Protein AF-A0A8T4PR20-F1 (afdb_monomer_lite)

Radius of gyration: 43.06 Å; chains: 1; bounding box: 122×38×112 Å

Foldseek 3Di:
DPPVVVVVVVVVVVVVVVVVVVPPPPQFAFQANQAPPPAQPAGHAPDPDPHGQPCDPHRRHNDSANCVAQQRNPDDDPQQPDRAGHHHPPRHQCLDPHNRDRDSHQEQLRRQAAPPQLPQRDGSVPQPLNPDSNYHDSQQAQQRNPADDPQFAARDHHPRQPLPPDSNHNDSQQAQQTRQDPPQVQPAGHCDDPRHQLCHPDSNYHDSDDRAYWDKPVAAQAQADWIWIWGAWRNRTDIGIWDDPDFFKIWDWDFDDDRSHGDIDIDIDGLVVVPAHTDDPRHGD

Sequence (285 aa):
MNKKAKIATIFSIIAVAAVLALMVFAAPKKCNNGVDDDNDGLIDFGVNQSGSDPGCSGAQDNTETSTSLVCDNGADATNDRDTLADFRLSGGDPGCVSATDSSEIDGVCDDLDDETNDRDTLTDSTDPGCTSTSDTSEIDGECDDITDSASDADSLGDATDPGCTSTSDTSEIDGQCDDKSDNDGDTHTDYGASQRDSKCASFSDNDESPKDSCSDTDGGQISGTQGTVSGDDESVPYSLTDFCVDAVTLTEYYCGIVIQDYAPLNTNINCVANVTTQCVNGACV

pLDDT: mean 87.74, std 9.57, range [54.62, 97.44]

Structure (mmCIF, N/CA/C/O backbone):
data_AF-A0A8T4PR20-F1
#
_entry.id   AF-A0A8T4PR20-F1
#
loop_
_atom_site.group_PDB
_atom_site.id
_atom_site.type_symbol
_atom_site.label_atom_id
_atom_site.label_alt_id
_atom_site.label_comp_id
_atom_site.label_asym_id
_atom_site.label_entity_id
_atom_site.label_seq_id
_atom_site.pdbx_PDB_ins_code
_atom_site.Cartn_x
_atom_site.Cartn_y
_atom_site.Cartn_z
_atom_site.occupancy
_atom_site.B_iso_or_equiv
_atom_site.auth_seq_id
_atom_site.auth_comp_id
_atom_site.auth_asym_id
_atom_site.auth_atom_id
_atom_site.pdbx_PDB_model_num
ATOM 1 N N . MET A 1 1 ? -81.681 -18.993 58.087 1.00 60.06 1 MET A N 1
ATOM 2 C CA . MET A 1 1 ? -80.359 -19.213 58.728 1.00 60.06 1 MET A CA 1
ATOM 3 C C . MET A 1 1 ? -80.394 -18.764 60.180 1.00 60.06 1 MET A C 1
ATOM 5 O O . MET A 1 1 ? -80.749 -17.620 60.443 1.00 60.06 1 MET A O 1
ATOM 9 N N . ASN A 1 2 ? -80.046 -19.666 61.100 1.00 74.44 2 ASN A N 1
ATOM 10 C CA . ASN A 1 2 ? -79.971 -19.408 62.542 1.00 74.44 2 ASN A CA 1
ATOM 11 C C . ASN A 1 2 ? -78.849 -18.384 62.839 1.00 74.44 2 ASN A C 1
ATOM 13 O O . ASN A 1 2 ? -77.821 -18.412 62.162 1.00 74.44 2 ASN A O 1
ATOM 17 N N . LYS A 1 3 ? -79.021 -17.473 63.813 1.00 70.44 3 LYS A N 1
ATOM 18 C CA . LYS A 1 3 ? -78.055 -16.384 64.116 1.00 70.44 3 LYS A CA 1
ATOM 19 C C . LYS A 1 3 ? -76.622 -16.900 64.313 1.00 70.44 3 LYS A C 1
ATOM 21 O O . LYS A 1 3 ? -75.680 -16.251 63.874 1.00 70.44 3 LYS A O 1
ATOM 26 N N . LYS A 1 4 ? -76.471 -18.100 64.883 1.00 70.56 4 LYS A N 1
ATOM 27 C CA . LYS A 1 4 ? -75.173 -18.769 65.070 1.00 70.56 4 LYS A CA 1
ATOM 28 C C . LYS A 1 4 ? -74.472 -19.124 63.751 1.00 70.56 4 LYS A C 1
ATOM 30 O O . LYS A 1 4 ? -73.261 -18.983 63.658 1.00 70.56 4 LYS A O 1
ATOM 35 N N . ALA A 1 5 ? -75.226 -19.512 62.720 1.00 67.75 5 ALA A N 1
ATOM 36 C CA . ALA A 1 5 ? -74.670 -19.870 61.414 1.00 67.75 5 ALA A CA 1
ATOM 37 C C . ALA A 1 5 ? -74.156 -18.639 60.650 1.00 67.75 5 ALA A C 1
ATOM 39 O O . ALA A 1 5 ? -73.091 -18.699 60.057 1.00 67.75 5 ALA A O 1
ATOM 40 N N . LYS A 1 6 ? -74.861 -17.498 60.725 1.00 72.00 6 LYS A N 1
ATOM 41 C CA . LYS A 1 6 ? -74.408 -16.245 60.089 1.00 72.00 6 LYS A CA 1
ATOM 42 C C . LYS A 1 6 ? -73.103 -15.722 60.699 1.00 72.00 6 LYS A C 1
ATOM 44 O O . LYS A 1 6 ? -72.235 -15.271 59.965 1.00 72.00 6 LYS A O 1
ATOM 49 N N . ILE A 1 7 ? -72.964 -15.810 62.023 1.00 73.50 7 ILE A N 1
ATOM 50 C CA . ILE A 1 7 ? -71.754 -15.369 62.733 1.00 73.50 7 ILE A CA 1
ATOM 51 C C . ILE A 1 7 ? -70.559 -16.257 62.371 1.00 73.50 7 ILE A C 1
ATOM 53 O O . ILE A 1 7 ? -69.493 -15.727 62.085 1.00 73.50 7 ILE A O 1
ATOM 57 N N . ALA A 1 8 ? -70.744 -17.580 62.303 1.00 73.94 8 ALA A N 1
ATOM 58 C CA . ALA A 1 8 ? -69.679 -18.509 61.918 1.00 73.94 8 ALA A CA 1
ATOM 59 C C . ALA A 1 8 ? -69.179 -18.273 60.480 1.00 73.94 8 ALA A C 1
ATOM 61 O O . ALA A 1 8 ? -67.975 -18.265 60.242 1.00 73.94 8 ALA A O 1
ATOM 62 N N . THR A 1 9 ? -70.083 -18.015 59.528 1.00 78.19 9 THR A N 1
ATOM 63 C CA . THR A 1 9 ? -69.701 -17.726 58.136 1.00 78.19 9 THR A CA 1
ATOM 64 C C . THR A 1 9 ? -68.953 -16.398 58.009 1.00 78.19 9 THR A C 1
ATOM 66 O O . THR A 1 9 ? -67.947 -16.335 57.312 1.00 78.19 9 THR A O 1
ATOM 69 N N . ILE A 1 10 ? -69.392 -15.351 58.716 1.00 78.06 10 ILE A N 1
ATOM 70 C CA . ILE A 1 10 ? -68.711 -14.046 58.711 1.00 78.06 10 ILE A CA 1
ATOM 71 C C . ILE A 1 10 ? -67.314 -14.161 59.332 1.00 78.06 10 ILE A C 1
ATOM 73 O O . ILE A 1 10 ? -66.357 -13.643 58.767 1.00 78.06 10 ILE A O 1
ATOM 77 N N . PHE A 1 11 ? -67.172 -14.887 60.444 1.00 78.94 11 PHE A N 1
ATOM 78 C CA . PHE A 1 11 ? -65.868 -15.108 61.073 1.00 78.94 11 PHE A CA 1
ATOM 79 C C . PHE A 1 11 ? -64.913 -15.885 60.163 1.00 78.94 11 PHE A C 1
ATOM 81 O O . PHE A 1 11 ? -63.736 -15.554 60.086 1.00 78.94 11 PHE A O 1
ATOM 88 N N . SER A 1 12 ? -65.424 -16.880 59.433 1.00 78.06 12 SER A N 1
ATOM 89 C CA . SER A 1 12 ? -64.622 -17.651 58.482 1.00 78.06 12 SER A CA 1
ATOM 90 C C . SER A 1 12 ? -64.154 -16.801 57.299 1.00 78.06 12 SER A C 1
ATOM 92 O O . SER A 1 12 ? -63.011 -16.933 56.881 1.00 78.06 12 SER A O 1
ATOM 94 N N . ILE A 1 13 ? -65.001 -15.908 56.778 1.00 79.00 13 ILE A N 1
ATOM 95 C CA . ILE A 1 13 ? -64.629 -15.003 55.679 1.00 79.00 13 ILE A CA 1
ATOM 96 C C . ILE A 1 13 ? -63.609 -13.962 56.153 1.00 79.00 13 ILE A C 1
ATOM 98 O O . ILE A 1 13 ? -62.638 -13.711 55.449 1.00 79.00 13 ILE A O 1
ATOM 102 N N . ILE A 1 14 ? -63.782 -13.396 57.353 1.00 79.19 14 ILE A N 1
ATOM 103 C CA . ILE A 1 14 ? -62.819 -12.447 57.933 1.00 79.19 14 ILE A CA 1
ATOM 104 C C . ILE A 1 14 ? -61.483 -13.137 58.224 1.00 79.19 14 ILE A C 1
ATOM 106 O O . ILE A 1 14 ? -60.443 -12.554 57.955 1.00 79.19 14 ILE A O 1
ATOM 110 N N . ALA A 1 15 ? -61.488 -14.378 58.716 1.00 75.50 15 ALA A N 1
ATOM 111 C CA . ALA A 1 15 ? -60.263 -15.141 58.942 1.00 75.50 15 ALA A CA 1
ATOM 112 C C . ALA A 1 15 ? -59.536 -15.456 57.626 1.00 75.50 15 ALA A C 1
ATOM 114 O O . ALA A 1 15 ? -58.328 -15.276 57.550 1.00 75.50 15 ALA A O 1
ATOM 115 N N . VAL A 1 16 ? -60.258 -15.854 56.573 1.00 74.06 16 VAL A N 1
ATOM 116 C CA . VAL A 1 16 ? -59.662 -16.085 55.246 1.00 74.06 16 VAL A CA 1
ATOM 117 C C . VAL A 1 16 ? -59.129 -14.782 54.651 1.00 74.06 16 VAL A C 1
ATOM 119 O O . VAL A 1 16 ? -58.009 -14.770 54.161 1.00 74.06 16 VAL A O 1
ATOM 122 N N . ALA A 1 17 ? -59.871 -13.676 54.750 1.00 70.38 17 ALA A N 1
ATOM 123 C CA . ALA A 1 17 ? -59.425 -12.367 54.274 1.00 70.38 17 ALA A CA 1
ATOM 124 C C . ALA A 1 17 ? -58.232 -11.821 55.076 1.00 70.38 17 ALA A C 1
ATOM 126 O O . ALA A 1 17 ? -57.338 -11.226 54.490 1.00 70.38 17 ALA A O 1
ATOM 127 N N . ALA A 1 18 ? -58.180 -12.053 56.391 1.00 68.69 18 ALA A N 1
ATOM 128 C CA . ALA A 1 18 ? -57.052 -11.671 57.237 1.00 68.69 18 ALA A CA 1
ATOM 129 C C . ALA A 1 18 ? -55.811 -12.527 56.954 1.00 68.69 18 ALA A C 1
ATOM 131 O O . ALA A 1 18 ? -54.713 -11.992 56.925 1.00 68.69 18 ALA A O 1
ATOM 132 N N . VAL A 1 19 ? -55.973 -13.829 56.693 1.00 65.88 19 VAL A N 1
ATOM 133 C CA . VAL A 1 19 ? -54.871 -14.707 56.265 1.00 65.88 19 VAL A CA 1
ATOM 134 C C . VAL A 1 19 ? -54.370 -14.312 54.872 1.00 65.88 19 VAL A C 1
ATOM 136 O O . VAL A 1 19 ? -53.163 -14.258 54.671 1.00 65.88 19 VAL A O 1
ATOM 139 N N . LEU A 1 20 ? -55.264 -13.952 53.941 1.00 62.72 20 LEU A N 1
ATOM 140 C CA . LEU A 1 20 ? -54.882 -13.426 52.624 1.00 62.72 20 LEU A CA 1
ATOM 141 C C . LEU A 1 20 ? -54.182 -12.059 52.726 1.00 62.72 20 LEU A C 1
ATOM 143 O O . LEU A 1 20 ? -53.216 -11.816 52.017 1.00 62.72 20 LEU A O 1
ATOM 147 N N . ALA A 1 21 ? -54.642 -11.181 53.620 1.00 60.97 21 ALA A N 1
ATOM 148 C CA . ALA A 1 21 ? -54.049 -9.862 53.850 1.00 60.97 21 ALA A CA 1
ATOM 149 C C . ALA A 1 21 ? -52.752 -9.909 54.681 1.00 60.97 21 ALA A C 1
ATOM 151 O O . ALA A 1 21 ? -51.981 -8.959 54.648 1.00 60.97 21 ALA A O 1
ATOM 152 N N . LEU A 1 22 ? -52.495 -10.994 55.420 1.00 58.09 22 LEU A N 1
ATOM 153 C CA . LEU A 1 22 ? -51.221 -11.244 56.109 1.00 58.09 22 LEU A CA 1
ATOM 154 C C . LEU A 1 22 ? -50.134 -11.762 55.157 1.00 58.09 22 LEU A C 1
ATOM 156 O O . LEU A 1 22 ? -48.958 -11.683 55.493 1.00 58.09 22 LEU A O 1
ATOM 160 N N . MET A 1 23 ? -50.503 -12.231 53.961 1.00 56.25 23 MET A N 1
ATOM 161 C CA . MET A 1 23 ? -49.573 -12.562 52.877 1.00 56.25 23 MET A CA 1
ATOM 162 C C . MET A 1 23 ? -49.207 -11.326 52.040 1.00 56.25 23 MET A C 1
ATOM 164 O O . MET A 1 23 ? -49.100 -11.406 50.818 1.00 56.25 23 MET A O 1
ATOM 168 N N . VAL A 1 24 ? -48.977 -10.176 52.684 1.00 54.62 24 VAL A N 1
ATOM 169 C CA . VAL A 1 24 ? -48.145 -9.123 52.082 1.00 54.62 24 VAL A CA 1
ATOM 170 C C . VAL A 1 24 ? -46.710 -9.640 52.149 1.00 54.62 24 VAL A C 1
ATOM 172 O O . VAL A 1 24 ? -45.928 -9.272 53.021 1.00 54.62 24 VAL A O 1
ATOM 175 N N . PHE A 1 25 ? -46.392 -10.592 51.274 1.00 58.75 25 PHE A N 1
ATOM 176 C CA . PHE A 1 25 ? -45.013 -10.926 50.977 1.00 58.75 25 PHE A CA 1
ATOM 177 C C . PHE A 1 25 ? -44.428 -9.667 50.351 1.00 58.75 25 PHE A C 1
ATOM 179 O O . PHE A 1 25 ? -44.884 -9.234 49.292 1.00 58.75 25 PHE A O 1
ATOM 186 N N . ALA A 1 26 ? -43.495 -9.020 51.051 1.00 63.94 26 ALA A N 1
ATOM 187 C CA . ALA A 1 26 ? -42.652 -8.022 50.415 1.00 63.94 26 ALA A CA 1
ATOM 188 C C . ALA A 1 26 ? -42.110 -8.667 49.135 1.00 63.94 26 ALA A C 1
ATOM 190 O O . ALA A 1 26 ? -41.602 -9.789 49.203 1.00 63.94 26 ALA A O 1
ATOM 191 N N . ALA A 1 27 ? -42.324 -8.019 47.987 1.00 68.38 27 ALA A N 1
ATOM 192 C CA . ALA A 1 27 ? -41.816 -8.530 46.723 1.00 68.38 27 ALA A CA 1
ATOM 193 C C . ALA A 1 27 ? -40.318 -8.840 46.893 1.00 68.38 27 ALA A C 1
ATOM 195 O O . ALA A 1 27 ? -39.627 -8.040 47.545 1.00 68.38 27 ALA A O 1
ATOM 196 N N . PRO A 1 28 ? -39.842 -10.000 46.404 1.00 78.44 28 PRO A N 1
ATOM 197 C CA . PRO A 1 28 ? -38.431 -10.329 46.491 1.00 78.44 28 PRO A CA 1
ATOM 198 C C . PRO A 1 28 ? -37.614 -9.205 45.845 1.00 78.44 28 PRO A C 1
ATOM 200 O O . PRO A 1 28 ? -38.038 -8.583 44.869 1.00 78.44 28 PRO A O 1
ATOM 203 N N . LYS A 1 29 ? -36.498 -8.881 46.494 1.00 91.69 29 LYS A N 1
ATOM 204 C CA . LYS A 1 29 ? -35.506 -7.918 46.011 1.00 91.69 29 LYS A CA 1
ATOM 205 C C . LYS A 1 29 ? -34.828 -8.493 44.769 1.00 91.69 29 LYS A C 1
ATOM 207 O O . LYS A 1 29 ? -34.807 -9.714 44.695 1.00 91.69 29 LYS A O 1
ATOM 212 N N . LYS A 1 30 ? -34.349 -7.641 43.851 1.00 93.56 30 LYS A N 1
ATOM 213 C CA . LYS A 1 30 ? -33.781 -8.052 42.552 1.00 93.56 30 LYS A CA 1
ATOM 214 C C . LYS A 1 30 ? -32.792 -9.210 42.723 1.00 93.56 30 LYS A C 1
ATOM 216 O O . LYS A 1 30 ? -33.182 -10.339 42.490 1.00 93.56 30 LYS A O 1
ATOM 221 N N . CYS A 1 31 ? -31.762 -8.965 43.533 1.00 94.06 31 CYS A N 1
ATOM 222 C CA . CYS A 1 31 ? -30.745 -9.925 43.982 1.00 94.06 31 CYS A CA 1
ATOM 223 C C . CYS A 1 31 ? -31.186 -11.151 44.815 1.00 94.06 31 CYS A C 1
ATOM 225 O O . CYS A 1 31 ? -30.348 -11.781 45.477 1.00 94.06 31 CYS A O 1
ATOM 227 N N . ASN A 1 32 ? -32.484 -11.436 44.925 1.00 93.25 32 ASN A N 1
ATOM 228 C CA . ASN A 1 32 ? -33.018 -12.676 45.493 1.00 93.25 32 ASN A CA 1
ATOM 229 C C . ASN A 1 32 ? -34.411 -13.005 44.916 1.00 93.25 32 ASN A C 1
ATOM 231 O O . ASN A 1 32 ? -35.301 -13.467 45.650 1.00 93.25 32 ASN A O 1
ATOM 235 N N . ASN A 1 33 ? -34.659 -12.680 43.647 1.00 91.75 33 ASN A N 1
ATOM 236 C CA . ASN A 1 33 ? -35.935 -12.949 42.986 1.00 91.75 33 ASN A CA 1
ATOM 237 C C . ASN A 1 33 ? -35.847 -14.077 41.942 1.00 91.75 33 ASN A C 1
ATOM 239 O O . ASN A 1 33 ? -36.902 -14.569 41.521 1.00 91.75 33 ASN A O 1
ATOM 243 N N . GLY A 1 34 ? -34.638 -14.546 41.609 1.00 90.56 34 GLY A N 1
ATOM 244 C CA . GLY A 1 34 ? -34.388 -15.622 40.652 1.00 90.56 34 GLY A CA 1
ATOM 245 C C . GLY A 1 34 ? -34.495 -15.210 39.185 1.00 90.56 34 GLY A C 1
ATOM 246 O O . GLY A 1 34 ? -34.710 -16.090 38.346 1.00 90.56 34 GLY A O 1
ATOM 247 N N . VAL A 1 35 ? -34.420 -13.916 38.882 1.00 91.94 35 VAL A N 1
ATOM 248 C CA . VAL A 1 35 ? -34.483 -13.325 37.543 1.00 91.94 35 VAL A CA 1
ATOM 249 C C . VAL A 1 35 ? -33.209 -12.528 37.312 1.00 91.94 35 VAL A C 1
ATOM 251 O O . VAL A 1 35 ? -32.777 -11.833 38.205 1.00 91.94 35 VAL A O 1
ATOM 254 N N . ASP A 1 36 ? -32.654 -12.654 36.113 1.00 92.69 36 ASP A N 1
ATOM 255 C CA . ASP A 1 36 ? -31.616 -11.771 35.582 1.00 92.69 36 ASP A CA 1
ATOM 256 C C . ASP A 1 36 ? -32.294 -10.454 35.144 1.00 92.69 36 ASP A C 1
ATOM 258 O O . ASP A 1 36 ? -32.935 -10.382 34.086 1.00 92.69 36 ASP A O 1
ATOM 262 N N . ASP A 1 37 ? -32.338 -9.479 36.048 1.00 93.25 37 ASP A N 1
ATOM 263 C CA . ASP A 1 37 ? -33.033 -8.198 35.923 1.00 93.25 37 ASP A CA 1
ATOM 264 C C . ASP A 1 37 ? -32.211 -7.123 35.180 1.00 93.25 37 ASP A C 1
ATOM 266 O O . ASP A 1 37 ? -32.791 -6.077 34.840 1.00 93.25 37 ASP A O 1
ATOM 270 N N . ASP A 1 38 ? -30.914 -7.332 34.944 1.00 92.81 38 ASP A N 1
ATOM 271 C CA . ASP A 1 38 ? -30.019 -6.443 34.183 1.00 92.81 38 ASP A CA 1
ATOM 272 C C . ASP A 1 38 ? -29.475 -7.060 32.875 1.00 92.81 38 ASP A C 1
ATOM 274 O O . ASP A 1 38 ? -29.026 -6.331 31.985 1.00 92.81 38 ASP A O 1
ATOM 278 N N . ASN A 1 39 ? -29.695 -8.363 32.681 1.00 93.94 39 ASN A N 1
ATOM 279 C CA . ASN A 1 39 ? -29.360 -9.144 31.498 1.00 93.94 39 ASN A CA 1
ATOM 280 C C . ASN A 1 39 ? -27.841 -9.317 31.289 1.00 93.94 39 ASN A C 1
ATOM 282 O O . ASN A 1 39 ? -27.382 -9.379 30.139 1.00 93.94 39 ASN A O 1
ATOM 286 N N . ASP A 1 40 ? -27.069 -9.426 32.371 1.00 92.88 40 ASP A N 1
ATOM 287 C CA . ASP A 1 40 ? -25.632 -9.732 32.358 1.00 92.88 40 ASP A C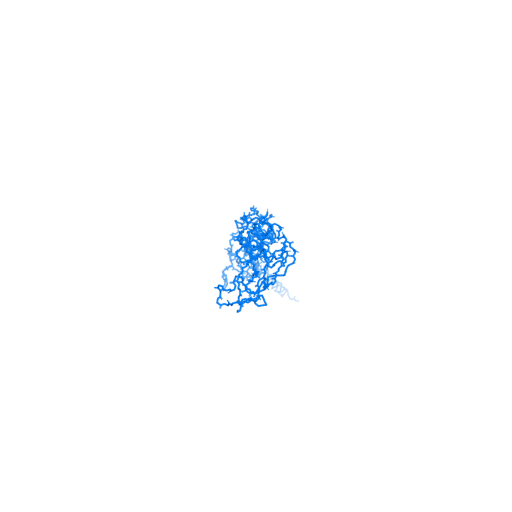A 1
ATOM 288 C C . ASP A 1 40 ? -25.349 -11.262 32.363 1.00 92.88 40 ASP A C 1
ATOM 290 O O . ASP A 1 40 ? -24.228 -11.722 32.121 1.00 92.88 40 ASP A O 1
ATOM 294 N N . GLY A 1 41 ? -26.391 -12.088 32.537 1.00 91.75 41 GLY A N 1
ATOM 295 C CA . GLY A 1 41 ? -26.317 -13.553 32.579 1.00 91.75 41 GLY A CA 1
ATOM 296 C C . GLY A 1 41 ? -26.030 -14.140 33.964 1.00 91.75 41 GLY A C 1
ATOM 297 O O . GLY A 1 41 ? -25.992 -15.374 34.125 1.00 91.75 41 GLY A O 1
ATOM 298 N N . LEU A 1 42 ? -25.833 -13.278 34.951 1.00 92.25 42 LEU A N 1
ATOM 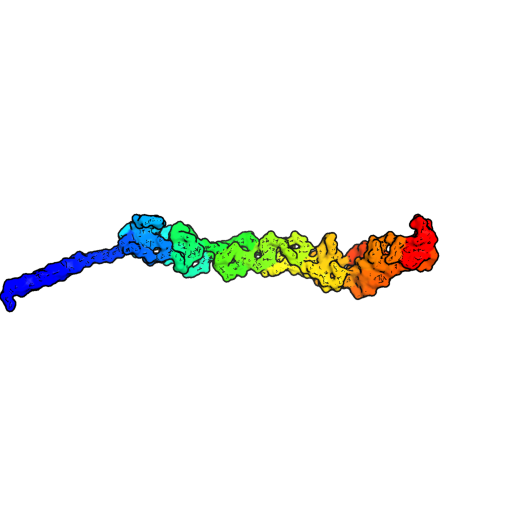299 C CA . LEU A 1 42 ? -25.879 -13.534 36.379 1.00 92.25 42 LEU A CA 1
ATOM 300 C C . LEU A 1 42 ? -27.298 -13.156 36.855 1.00 92.25 42 LEU A C 1
ATOM 302 O O . LEU A 1 42 ? -28.178 -12.913 36.043 1.00 92.25 42 LEU A O 1
ATOM 306 N N . ILE A 1 43 ? -27.638 -13.450 38.110 1.00 92.12 43 ILE A N 1
ATOM 307 C CA . ILE A 1 43 ? -29.067 -13.510 38.499 1.00 92.12 43 ILE A CA 1
ATOM 308 C C . ILE A 1 43 ? -29.272 -12.951 39.895 1.00 92.12 43 ILE A C 1
ATOM 310 O O . ILE A 1 43 ? -30.200 -12.212 40.154 1.00 92.12 43 ILE A O 1
ATOM 314 N N . ASP A 1 44 ? -28.508 -13.435 40.870 1.00 92.81 44 ASP A N 1
ATOM 315 C CA . ASP A 1 44 ? -28.808 -13.161 42.270 1.00 92.81 44 ASP A CA 1
ATOM 316 C C . ASP A 1 44 ? -27.534 -13.226 43.113 1.00 92.81 44 ASP A C 1
ATOM 318 O O . ASP A 1 44 ? -26.523 -13.860 42.770 1.00 92.81 44 ASP A O 1
ATOM 322 N N . PHE A 1 45 ? -27.634 -12.690 44.328 1.00 92.06 45 PHE A N 1
ATOM 323 C CA . PHE A 1 45 ? -26.612 -12.885 45.342 1.00 92.06 45 PHE A CA 1
ATOM 324 C C . PHE A 1 45 ? -26.502 -14.366 45.755 1.00 92.06 45 PHE A C 1
ATOM 326 O O . PHE A 1 45 ? -27.402 -14.936 46.379 1.00 92.06 45 PHE A O 1
ATOM 333 N N . GLY A 1 46 ? -25.342 -14.978 45.511 1.00 84.19 46 GLY A N 1
ATOM 334 C CA . GLY A 1 46 ? -24.981 -16.292 46.053 1.00 84.19 46 GLY A CA 1
ATOM 335 C C . GLY A 1 46 ? -25.689 -17.505 45.431 1.00 84.19 46 GLY A C 1
ATOM 336 O O . GLY A 1 46 ? -25.808 -18.535 46.105 1.00 84.19 46 GLY A O 1
ATOM 337 N N . VAL A 1 47 ? -26.151 -17.422 44.178 1.00 77.31 47 VAL A N 1
ATOM 338 C CA . VAL A 1 47 ? -26.709 -18.576 43.442 1.00 77.31 47 VAL A CA 1
ATOM 339 C C . VAL A 1 47 ? -25.629 -19.455 42.786 1.00 77.31 47 VAL A C 1
ATOM 341 O O . VAL A 1 47 ? -24.504 -19.039 42.529 1.00 77.31 47 VAL A O 1
ATOM 344 N N . ASN A 1 48 ? -25.946 -20.742 42.580 1.00 55.38 48 ASN A N 1
ATOM 345 C CA . ASN A 1 48 ? -24.979 -21.783 42.208 1.00 55.38 48 ASN A CA 1
ATOM 346 C C . ASN A 1 48 ? -24.977 -22.099 40.696 1.00 55.38 48 ASN A C 1
ATOM 348 O O . ASN A 1 48 ? -26.021 -22.448 40.148 1.00 55.38 48 ASN A O 1
ATOM 352 N N . GLN A 1 49 ? -23.760 -22.136 40.127 1.00 58.94 49 GLN A N 1
ATOM 353 C CA . GLN A 1 49 ? -23.268 -22.557 38.791 1.00 58.94 49 GLN A CA 1
ATOM 354 C C . GLN A 1 49 ? -22.670 -21.447 37.907 1.00 58.94 49 GLN A C 1
ATOM 356 O O . GLN A 1 49 ? -21.719 -21.765 37.197 1.00 58.94 49 GLN A O 1
ATOM 361 N N . SER A 1 50 ? -23.097 -20.186 38.038 1.00 62.88 50 SER A N 1
ATOM 362 C CA . SER A 1 50 ? -22.495 -19.044 37.309 1.00 62.88 50 SER A CA 1
ATOM 363 C C . SER A 1 50 ? -21.691 -18.077 38.191 1.00 62.88 50 SER A C 1
ATOM 365 O O . SER A 1 50 ? -20.950 -17.257 37.670 1.00 62.88 50 SER A O 1
ATOM 367 N N . GLY A 1 51 ? -21.754 -18.221 39.520 1.00 77.06 51 GLY A N 1
ATOM 368 C CA . GLY A 1 51 ? -21.169 -17.260 40.464 1.00 77.06 51 GLY A CA 1
ATOM 369 C C . GLY A 1 51 ? -22.251 -16.403 41.119 1.00 77.06 51 GLY A C 1
ATOM 370 O O . GLY A 1 51 ? -23.417 -16.494 40.750 1.00 77.06 51 GLY A O 1
ATOM 371 N N . SER A 1 52 ? -21.873 -15.637 42.145 1.00 90.06 52 SER A N 1
ATOM 372 C CA . SER A 1 52 ? -22.747 -14.575 42.648 1.00 90.06 52 SER A CA 1
ATOM 373 C C . SER A 1 52 ? -22.704 -13.435 41.651 1.00 90.06 52 SER A C 1
ATOM 375 O O . SER A 1 52 ? -21.615 -13.095 41.194 1.00 90.06 52 SER A O 1
ATOM 377 N N . ASP A 1 53 ? -23.859 -12.847 41.401 1.00 93.44 53 ASP A N 1
ATOM 378 C CA . ASP A 1 53 ? -23.980 -11.581 40.698 1.00 93.44 53 ASP A CA 1
ATOM 379 C C . ASP A 1 53 ? -23.074 -10.498 41.353 1.00 93.44 53 ASP A C 1
ATOM 381 O O . ASP A 1 53 ? -23.153 -10.325 42.583 1.00 93.44 53 ASP A O 1
ATOM 385 N N . PRO A 1 54 ? -22.143 -9.869 40.600 1.00 93.06 54 PRO A N 1
ATOM 386 C CA . PRO A 1 54 ? -21.231 -8.822 41.058 1.00 93.06 54 PRO A CA 1
ATOM 387 C C . PRO A 1 54 ? -21.918 -7.503 41.396 1.00 93.06 54 PRO A C 1
ATOM 389 O O . PRO A 1 54 ? -21.421 -6.783 42.273 1.00 93.06 54 PRO A O 1
ATOM 392 N N . GLY A 1 55 ? -23.039 -7.200 40.747 1.00 93.75 55 GLY A N 1
ATOM 393 C CA . GLY A 1 55 ? -23.813 -6.008 41.025 1.00 93.75 55 GLY A CA 1
ATOM 394 C C . GLY A 1 55 ? -24.670 -6.126 42.285 1.00 93.75 55 GLY A C 1
ATOM 395 O O . GLY A 1 55 ? -25.031 -5.130 42.916 1.00 93.75 55 GLY A O 1
ATOM 396 N N . CYS A 1 56 ? -24.870 -7.348 42.780 1.00 94.31 56 CYS A N 1
ATOM 397 C CA . CYS A 1 56 ? -25.504 -7.614 44.064 1.00 94.31 56 CYS A CA 1
ATOM 398 C C . CYS A 1 56 ? -24.577 -7.454 45.285 1.00 94.31 56 CYS A C 1
ATOM 400 O O . CYS A 1 56 ? -23.828 -8.361 45.665 1.00 94.31 56 CYS A O 1
ATOM 402 N N . SER A 1 57 ? -24.759 -6.382 46.067 1.00 93.00 57 SER A N 1
ATOM 403 C CA . SER A 1 57 ? -24.078 -6.235 47.372 1.00 93.00 57 SER A CA 1
ATOM 404 C C . SER A 1 57 ? -24.606 -7.187 48.467 1.00 93.00 57 SER A C 1
ATOM 406 O O . SER A 1 57 ? -23.980 -7.373 49.520 1.00 93.00 57 SER A O 1
ATOM 408 N N . GLY A 1 58 ? -25.771 -7.803 48.238 1.00 91.50 58 GLY A N 1
ATOM 409 C CA . GLY A 1 58 ? -26.394 -8.795 49.111 1.00 91.50 58 GLY A CA 1
ATOM 410 C C . GLY A 1 58 ? -27.823 -9.154 48.689 1.00 91.50 58 GLY A C 1
ATOM 411 O O . GLY A 1 58 ? -28.467 -8.432 47.942 1.00 91.50 58 GLY A O 1
ATOM 412 N N . ALA A 1 59 ? -28.397 -10.215 49.266 1.00 91.12 59 ALA A N 1
ATOM 413 C CA . ALA A 1 59 ? -29.750 -10.709 48.939 1.00 91.12 59 ALA A CA 1
ATOM 414 C C . ALA A 1 59 ? -30.926 -9.753 49.271 1.00 91.12 59 ALA A C 1
ATOM 416 O O . ALA A 1 59 ? -32.091 -10.153 49.232 1.00 91.12 59 ALA A O 1
ATOM 417 N N . GLN A 1 60 ? -30.649 -8.533 49.739 1.00 90.56 60 GLN A N 1
ATOM 418 C CA . GLN A 1 60 ? -31.647 -7.486 49.998 1.00 90.56 60 GLN A CA 1
ATOM 419 C C . GLN A 1 60 ? -31.466 -6.264 49.085 1.00 90.56 60 GLN A C 1
ATOM 421 O O . GLN A 1 60 ? -32.209 -5.288 49.236 1.00 90.56 60 GLN A O 1
ATOM 426 N N . ASP A 1 61 ? -30.485 -6.315 48.185 1.00 91.69 61 ASP A N 1
ATOM 427 C CA . ASP A 1 61 ? -30.178 -5.248 47.247 1.00 91.69 61 ASP A CA 1
ATOM 428 C C . ASP A 1 61 ? -31.278 -5.097 46.189 1.00 91.69 61 ASP A C 1
ATOM 430 O O . ASP A 1 61 ? -31.926 -6.062 45.788 1.00 91.69 61 ASP A O 1
ATOM 434 N N . ASN A 1 62 ? -31.562 -3.855 45.804 1.00 92.56 62 ASN A N 1
ATOM 435 C CA . ASN A 1 62 ? -32.643 -3.529 44.876 1.00 92.56 62 ASN A CA 1
ATOM 436 C C . ASN A 1 62 ? -32.188 -3.469 43.420 1.00 92.56 62 ASN A C 1
ATOM 438 O O . ASN A 1 62 ? -33.045 -3.253 42.564 1.00 92.56 62 ASN A O 1
ATOM 442 N N . THR A 1 63 ? -30.890 -3.586 43.166 1.00 92.62 63 THR A N 1
ATOM 443 C CA . THR A 1 63 ? -30.279 -3.547 41.842 1.00 92.62 63 THR A CA 1
ATOM 444 C C . THR A 1 63 ? -29.330 -4.725 41.709 1.00 92.62 63 THR A C 1
ATOM 446 O O . THR A 1 63 ? -28.679 -5.076 42.687 1.00 92.62 63 THR A O 1
ATOM 449 N N . GLU A 1 64 ? -29.293 -5.308 40.517 1.00 94.12 64 GLU A N 1
ATOM 450 C CA . GLU A 1 64 ? -28.245 -6.242 40.077 1.00 94.12 64 GLU A CA 1
ATOM 451 C C . GLU A 1 64 ? -27.080 -5.496 39.427 1.00 94.12 64 GLU A C 1
ATOM 453 O O . GLU A 1 64 ? -26.173 -6.120 38.943 1.00 94.12 64 GLU A O 1
ATOM 458 N N . THR A 1 65 ? -27.059 -4.161 39.533 1.00 94.75 65 THR A N 1
ATOM 459 C CA . THR A 1 65 ? -25.975 -3.296 39.058 1.00 94.75 65 THR A CA 1
ATOM 460 C C . THR A 1 65 ? -25.163 -2.731 40.223 1.00 94.75 65 THR A C 1
ATOM 462 O O . THR A 1 65 ? -25.751 -2.313 41.236 1.00 94.75 65 THR A O 1
ATOM 465 N N . SER A 1 66 ? -23.848 -2.579 40.062 1.00 94.31 66 SER A N 1
ATOM 466 C CA . SER A 1 66 ? -22.942 -1.951 41.028 1.00 94.31 66 SER A CA 1
ATOM 467 C C . SER A 1 66 ? -22.234 -0.706 40.499 1.00 94.31 66 SER A C 1
ATOM 469 O O . SER A 1 66 ? -21.356 -0.752 39.648 1.00 94.31 66 SER A O 1
ATOM 471 N N . THR A 1 67 ? -22.440 0.421 41.191 1.00 94.38 67 THR A N 1
ATOM 472 C CA . THR A 1 67 ? -21.764 1.701 40.897 1.00 94.38 67 THR A CA 1
ATOM 473 C C . THR A 1 67 ? -20.232 1.678 41.023 1.00 94.38 67 THR A C 1
ATOM 475 O O . THR A 1 67 ? -19.590 2.705 40.819 1.00 94.38 67 THR A O 1
ATOM 478 N N . SER A 1 68 ? -19.637 0.578 41.498 1.00 94.31 68 SER A N 1
ATOM 479 C CA . SER A 1 68 ? -18.178 0.426 41.590 1.00 94.31 68 SER A CA 1
ATOM 480 C C . SER A 1 68 ? -17.554 -0.329 40.417 1.00 94.31 68 SER A C 1
ATOM 482 O O . SER A 1 68 ? -16.329 -0.402 40.361 1.00 94.31 68 SER A O 1
ATOM 484 N N . LEU A 1 69 ? -18.367 -0.939 39.559 1.00 95.50 69 LEU A N 1
ATOM 485 C CA . LEU A 1 69 ? -17.937 -1.723 38.408 1.00 95.50 69 LEU A CA 1
ATOM 486 C C . LEU A 1 69 ? -18.268 -0.915 37.165 1.00 95.50 69 LEU A C 1
ATOM 488 O O . LEU A 1 69 ? -19.429 -0.594 36.984 1.00 95.50 69 LEU A O 1
ATOM 492 N N . VAL A 1 70 ? -17.274 -0.535 36.361 1.00 96.94 70 VAL A N 1
ATOM 493 C CA . VAL A 1 70 ? -17.520 0.354 35.213 1.00 96.94 70 VAL A CA 1
ATOM 494 C C . VAL A 1 70 ? -18.530 -0.299 34.270 1.00 96.94 70 VAL A C 1
ATOM 496 O O . VAL A 1 70 ? -19.576 0.283 34.051 1.00 96.94 70 VAL A O 1
ATOM 499 N N . CYS A 1 71 ? -18.310 -1.563 33.921 1.00 97.44 71 CYS A N 1
ATOM 500 C CA . CYS A 1 71 ? -19.191 -2.361 33.070 1.00 97.44 71 CYS A CA 1
ATOM 501 C C . CYS A 1 71 ? -20.488 -2.877 33.721 1.00 97.44 71 CYS A C 1
ATOM 503 O O . CYS A 1 71 ? -21.065 -3.847 33.233 1.00 97.44 71 CYS A O 1
ATOM 505 N N . ASP A 1 72 ? -20.911 -2.314 34.849 1.00 97.12 72 ASP A N 1
ATOM 506 C CA . ASP A 1 72 ? -22.143 -2.703 35.550 1.00 97.12 72 ASP A CA 1
ATOM 507 C C . ASP A 1 72 ? -22.688 -1.544 36.420 1.00 97.12 72 ASP A C 1
ATOM 509 O O . ASP A 1 72 ? -23.407 -1.717 37.407 1.00 97.12 72 ASP A O 1
ATOM 513 N N . ASN A 1 73 ? -22.311 -0.301 36.110 1.00 95.88 73 ASN A N 1
ATOM 514 C CA . ASN A 1 73 ? -22.694 0.852 36.922 1.00 95.88 73 ASN A CA 1
ATOM 515 C C . ASN A 1 73 ? -24.047 1.458 36.505 1.00 95.88 73 ASN A C 1
ATOM 517 O O . ASN A 1 73 ? -24.615 2.262 37.260 1.00 95.88 73 ASN A O 1
ATOM 521 N N . GLY A 1 74 ? -24.581 1.057 35.348 1.00 93.12 74 GLY A N 1
ATOM 522 C CA . GLY A 1 74 ? -25.794 1.609 34.756 1.00 93.12 74 GLY A CA 1
ATOM 523 C C . GLY A 1 74 ? -25.555 2.892 33.957 1.00 93.12 74 GLY A C 1
ATOM 524 O O . GLY A 1 74 ? -26.524 3.628 33.718 1.00 93.12 74 GLY A O 1
ATOM 525 N N . ALA A 1 75 ? -24.303 3.221 33.632 1.00 95.38 75 ALA A N 1
ATOM 526 C CA . ALA A 1 75 ? -23.935 4.434 32.914 1.00 95.38 75 ALA A CA 1
ATOM 527 C C . ALA A 1 75 ? -22.734 4.215 31.992 1.00 95.38 75 ALA A C 1
ATOM 529 O O . ALA A 1 75 ? -21.694 3.753 32.445 1.00 95.38 75 ALA A O 1
ATOM 530 N N . ASP A 1 76 ? -22.939 4.693 30.770 1.00 95.19 76 ASP A N 1
ATOM 531 C CA . ASP A 1 76 ? -21.988 4.914 29.678 1.00 95.19 76 ASP A CA 1
ATOM 532 C C . ASP A 1 76 ? -20.761 5.715 30.156 1.00 95.19 76 ASP A C 1
ATOM 534 O O . ASP A 1 76 ? -20.905 6.766 30.821 1.00 95.19 76 ASP A O 1
ATOM 538 N N . ALA A 1 77 ? -19.563 5.198 29.879 1.00 94.44 77 ALA A N 1
ATOM 539 C CA . ALA A 1 77 ? -18.317 5.820 30.263 1.00 94.44 77 ALA A CA 1
ATOM 540 C C . ALA A 1 77 ? -18.009 7.002 29.342 1.00 94.44 77 ALA A C 1
ATOM 542 O O . ALA A 1 77 ? -17.897 6.930 28.136 1.00 94.44 77 ALA A O 1
ATOM 543 N N . THR A 1 78 ? -17.716 8.165 29.920 1.00 92.06 78 THR A N 1
ATOM 544 C CA . THR A 1 78 ? -17.490 9.385 29.115 1.00 92.06 78 THR A CA 1
ATOM 545 C C . THR A 1 78 ? -16.244 9.357 28.211 1.00 92.06 78 THR A C 1
ATOM 547 O O . THR A 1 78 ? -15.911 10.382 27.613 1.00 92.06 78 THR A O 1
ATOM 550 N N . ASN A 1 79 ? -15.505 8.252 28.215 1.00 91.19 79 ASN A N 1
ATOM 551 C CA . ASN A 1 79 ? -14.200 8.055 27.609 1.00 91.19 79 ASN A CA 1
ATOM 552 C C . ASN A 1 79 ? -14.102 6.757 26.795 1.00 91.19 79 ASN A C 1
ATOM 554 O O . ASN A 1 79 ? -12.984 6.298 26.633 1.00 91.19 79 ASN A O 1
ATOM 558 N N . ASP A 1 80 ? -15.230 6.185 26.369 1.00 92.88 80 ASP A N 1
ATOM 559 C CA . ASP A 1 80 ? -15.333 5.071 25.403 1.00 92.88 80 ASP A CA 1
ATOM 560 C C . ASP A 1 80 ? -15.961 5.516 24.063 1.00 92.88 80 ASP A C 1
ATOM 562 O O . ASP A 1 80 ? -16.241 4.721 23.177 1.00 92.88 80 ASP A O 1
ATOM 566 N N . ARG A 1 81 ? -16.285 6.813 23.943 1.00 91.38 81 ARG A N 1
ATOM 567 C CA . ARG A 1 81 ? -16.852 7.486 22.761 1.00 91.38 81 ARG A CA 1
ATOM 568 C C . ARG A 1 81 ? -18.073 6.825 22.119 1.00 91.38 81 ARG A C 1
ATOM 570 O O . ARG A 1 81 ? -18.471 7.264 21.028 1.00 91.38 81 ARG A O 1
ATOM 577 N N . ASP A 1 82 ? -18.705 5.864 22.768 1.00 89.44 82 ASP A N 1
ATOM 578 C CA . ASP A 1 82 ? -19.883 5.214 22.247 1.00 89.44 82 ASP A CA 1
ATOM 579 C C . ASP A 1 82 ? -21.131 5.721 23.000 1.00 89.44 82 ASP A C 1
ATOM 581 O O . ASP A 1 82 ? -21.160 6.854 23.483 1.00 89.44 82 ASP A O 1
ATOM 585 N N . THR A 1 83 ? -22.268 5.052 22.864 1.00 92.50 83 THR A N 1
ATOM 586 C CA . THR A 1 83 ? -23.494 5.444 23.601 1.00 92.50 83 THR A CA 1
ATOM 587 C C . THR A 1 83 ? -24.129 4.239 24.285 1.00 92.50 83 THR A C 1
ATOM 589 O O . THR A 1 83 ? -25.335 4.209 24.582 1.00 92.50 83 THR A O 1
ATOM 592 N N . LEU A 1 84 ? -23.333 3.184 24.376 1.00 94.50 84 LEU A N 1
ATOM 593 C CA . LEU A 1 84 ? -23.602 1.921 25.000 1.00 94.50 84 LEU A CA 1
ATOM 594 C C . LEU A 1 84 ? -23.038 2.008 26.418 1.00 94.50 84 LEU A C 1
ATOM 596 O O . LEU A 1 84 ? -22.560 3.038 26.867 1.00 94.50 84 LEU A O 1
ATOM 600 N N . ALA A 1 85 ? -23.428 1.027 27.208 1.00 95.56 85 ALA A N 1
ATOM 601 C CA . ALA A 1 85 ? -23.157 1.032 28.629 1.00 95.56 85 ALA A CA 1
ATOM 602 C C . ALA A 1 85 ? -23.341 -0.383 29.122 1.00 95.56 85 ALA A C 1
ATOM 604 O O . ALA A 1 85 ? -24.346 -1.036 28.768 1.00 95.56 85 ALA A O 1
ATOM 605 N N . ASP A 1 86 ? -22.433 -0.770 30.004 1.00 96.75 86 ASP A N 1
ATOM 606 C CA . ASP A 1 86 ? -22.442 -1.988 30.781 1.00 96.75 86 ASP A CA 1
ATOM 607 C C . ASP A 1 86 ? -22.394 -3.285 29.958 1.00 96.75 86 ASP A C 1
ATOM 609 O O . ASP A 1 86 ? -22.858 -3.413 28.817 1.00 96.75 86 ASP A O 1
ATOM 613 N N . PHE A 1 87 ? -21.909 -4.339 30.600 1.00 97.12 87 PHE A N 1
ATOM 614 C CA . PHE A 1 87 ? -21.969 -5.678 30.053 1.00 97.12 87 PHE A CA 1
ATOM 615 C C . PHE A 1 87 ? -23.413 -6.183 30.003 1.00 97.12 87 PHE A C 1
ATOM 617 O O . PHE A 1 87 ? -24.107 -6.255 31.014 1.00 97.12 87 PHE A O 1
ATOM 624 N N . ARG A 1 88 ? -23.861 -6.627 28.824 1.00 95.88 88 ARG A N 1
ATOM 625 C CA . ARG A 1 88 ? -25.123 -7.364 28.666 1.00 95.88 88 ARG A CA 1
ATOM 626 C C . ARG A 1 88 ? -24.967 -8.486 27.655 1.00 95.88 88 ARG A C 1
ATOM 628 O O . ARG A 1 88 ? -24.308 -8.331 26.631 1.00 95.88 88 ARG A O 1
ATOM 635 N N . LEU A 1 89 ? -25.715 -9.575 27.841 1.00 93.31 89 LEU A N 1
ATOM 636 C CA . LEU A 1 89 ? -25.763 -10.697 26.890 1.00 93.31 89 LEU A CA 1
ATOM 637 C C . LEU A 1 89 ? -26.262 -10.303 25.486 1.00 93.31 89 LEU A C 1
ATOM 639 O O . LEU A 1 89 ? -26.108 -11.065 24.530 1.00 93.31 89 LEU A O 1
ATOM 643 N N . SER A 1 90 ? -26.920 -9.150 25.356 1.00 92.56 90 SER A N 1
ATOM 644 C CA . SER A 1 90 ? -27.374 -8.595 24.083 1.00 92.56 90 SER A CA 1
ATOM 645 C C . SER A 1 90 ? -27.479 -7.076 24.178 1.00 92.56 90 SER A C 1
ATOM 647 O O . SER A 1 90 ? -28.239 -6.570 25.000 1.00 92.56 90 SER A O 1
ATOM 649 N N . GLY A 1 91 ? -26.800 -6.358 23.277 1.00 90.69 91 GLY A N 1
ATOM 650 C CA . GLY A 1 91 ? -26.825 -4.889 23.242 1.00 90.69 91 GLY A CA 1
ATOM 651 C C . GLY A 1 91 ? -26.211 -4.248 24.489 1.00 90.69 91 GLY A C 1
ATOM 652 O O . GLY A 1 91 ? -26.724 -3.234 24.967 1.00 90.69 91 GLY A O 1
ATOM 653 N N . GLY A 1 92 ? -25.212 -4.913 25.067 1.00 94.31 92 GLY A N 1
ATOM 654 C CA . GLY A 1 92 ? -24.295 -4.299 26.017 1.00 94.31 92 GLY A CA 1
ATOM 655 C C . GLY A 1 92 ? -23.206 -3.536 25.283 1.00 94.31 92 GLY A C 1
ATOM 656 O O . GLY A 1 92 ? -23.164 -3.537 24.048 1.00 94.31 92 GLY A O 1
ATOM 657 N N . ASP A 1 93 ? -22.370 -2.908 26.080 1.00 95.69 93 ASP A N 1
ATOM 658 C CA . ASP A 1 93 ? -21.169 -2.221 25.658 1.00 95.69 93 ASP A CA 1
ATOM 659 C C . ASP A 1 93 ? -20.121 -3.196 25.073 1.00 95.69 93 ASP A C 1
ATOM 661 O O . ASP A 1 93 ? -19.856 -4.235 25.692 1.00 95.69 93 ASP A O 1
ATOM 665 N N . PRO A 1 94 ? -19.569 -2.933 23.875 1.00 93.31 94 PRO A N 1
ATOM 666 C CA . PRO A 1 94 ? -18.509 -3.731 23.263 1.00 93.31 94 PRO A CA 1
ATOM 667 C C . PRO A 1 94 ? -17.198 -3.793 24.062 1.00 93.31 94 PRO A C 1
ATOM 669 O O . PRO A 1 94 ? -16.544 -4.842 24.043 1.00 93.31 94 PRO A O 1
ATOM 672 N N . GLY A 1 95 ? -16.843 -2.740 24.803 1.00 93.25 95 GLY A N 1
ATOM 673 C CA . GLY A 1 95 ? -15.643 -2.687 25.646 1.00 93.25 95 GLY A CA 1
ATOM 674 C C . GLY A 1 95 ? -15.781 -3.459 26.945 1.00 93.25 95 GLY A C 1
ATOM 675 O O . GLY A 1 95 ? -14.793 -3.816 27.590 1.00 93.25 95 GLY A O 1
ATOM 676 N N . CYS A 1 96 ? -17.005 -3.849 27.279 1.00 95.75 96 CYS A N 1
ATOM 677 C CA . CYS A 1 96 ? -17.284 -4.768 28.360 1.00 95.75 96 CYS A CA 1
ATOM 678 C C . CYS A 1 96 ? -17.293 -6.224 27.869 1.00 95.75 96 CYS A C 1
ATOM 680 O O . CYS A 1 96 ? -18.257 -6.713 27.280 1.00 95.75 96 CYS A O 1
ATOM 682 N N . VAL A 1 97 ? -16.249 -6.992 28.194 1.00 94.38 97 VAL A N 1
ATOM 683 C CA . VAL A 1 97 ? -16.220 -8.457 27.997 1.00 94.38 97 VAL A CA 1
ATOM 684 C C . VAL A 1 97 ? -16.904 -9.181 29.166 1.00 94.38 97 VAL A C 1
ATOM 686 O O . VAL A 1 97 ? -17.365 -10.320 29.022 1.00 94.38 97 VAL A O 1
ATOM 689 N N . SER A 1 98 ? -16.981 -8.535 30.333 1.00 94.31 98 SER A N 1
ATOM 690 C CA . SER A 1 98 ? -17.708 -9.001 31.517 1.00 94.31 98 SER A CA 1
ATOM 691 C C . SER A 1 98 ? -18.214 -7.847 32.390 1.00 94.31 98 SER A C 1
ATOM 693 O O . SER A 1 98 ? -17.627 -6.771 32.393 1.00 94.31 98 SER A O 1
ATOM 695 N N . ALA A 1 99 ? -19.223 -8.100 33.235 1.00 94.25 99 ALA A N 1
ATOM 696 C CA . ALA A 1 99 ? -19.737 -7.131 34.220 1.00 94.25 99 ALA A CA 1
ATOM 697 C C . ALA A 1 99 ? -18.677 -6.645 35.234 1.00 94.25 99 ALA A C 1
ATOM 699 O O . ALA A 1 99 ? -18.862 -5.657 35.937 1.00 94.25 99 ALA A O 1
ATOM 700 N N . THR A 1 100 ? -17.543 -7.347 35.342 1.00 94.50 100 THR A N 1
ATOM 701 C CA . THR A 1 100 ? -16.446 -6.983 36.253 1.00 94.50 100 THR A CA 1
ATOM 702 C C . THR A 1 100 ? -15.277 -6.282 35.572 1.00 94.50 100 THR A C 1
ATOM 704 O O . THR A 1 100 ? -14.282 -5.992 36.246 1.00 94.50 100 THR A O 1
ATOM 707 N N . ASP A 1 101 ? -15.366 -6.040 34.266 1.00 95.50 101 ASP A N 1
ATOM 708 C CA . ASP A 1 101 ? -14.316 -5.343 33.538 1.00 95.50 101 ASP A CA 1
ATOM 709 C C . ASP A 1 101 ? -14.193 -3.891 34.009 1.00 95.50 101 ASP A C 1
ATOM 711 O O . ASP A 1 101 ? -15.107 -3.286 34.579 1.00 95.50 101 ASP A O 1
ATOM 715 N N . SER A 1 102 ? -12.985 -3.355 33.860 1.00 94.81 102 SER A N 1
ATOM 716 C CA . SER A 1 102 ? -12.611 -2.058 34.424 1.00 94.81 102 SER A CA 1
ATOM 717 C C . SER A 1 102 ? -12.760 -0.889 33.454 1.00 94.81 102 SER A C 1
ATOM 719 O O . SER A 1 102 ? -12.409 0.224 33.838 1.00 94.81 102 SER A O 1
ATOM 721 N N . SER A 1 103 ? -13.190 -1.143 32.220 1.00 94.56 103 SER A N 1
ATOM 722 C CA . SER A 1 103 ? -13.273 -0.166 31.135 1.00 94.56 103 SER A CA 1
ATOM 723 C C . SER A 1 103 ? -14.383 -0.558 30.168 1.00 94.56 103 SER A C 1
ATOM 725 O O . SER A 1 103 ? -14.579 -1.753 29.975 1.00 94.56 103 SER A O 1
ATOM 727 N N . GLU A 1 104 ? -15.032 0.437 29.568 1.00 96.12 104 GLU A N 1
ATOM 728 C CA . GLU A 1 104 ? -15.972 0.296 28.437 1.00 96.12 104 GLU A CA 1
ATOM 729 C C . GLU A 1 104 ? -15.280 0.615 27.092 1.00 96.12 104 GLU A C 1
ATOM 731 O O . GLU A 1 104 ? -15.908 0.667 26.055 1.00 96.12 104 GLU A O 1
ATOM 736 N N . ILE A 1 105 ? -13.953 0.780 27.103 1.00 94.19 105 ILE A N 1
ATOM 737 C CA . ILE A 1 105 ? -13.121 1.010 25.906 1.00 94.19 105 ILE A CA 1
ATOM 738 C C . ILE A 1 105 ? -12.823 -0.325 25.205 1.00 94.19 105 ILE A C 1
ATOM 740 O O . ILE A 1 105 ? -12.329 -1.257 25.859 1.00 94.19 105 ILE A O 1
ATOM 744 N N . ASP A 1 106 ? -13.061 -0.403 23.894 1.00 89.44 106 ASP A N 1
ATOM 745 C CA . ASP A 1 106 ? -12.955 -1.608 23.056 1.00 89.44 106 ASP A CA 1
ATOM 746 C C . ASP A 1 106 ? -12.038 -1.478 21.827 1.00 89.44 106 ASP A C 1
ATOM 748 O O . ASP A 1 106 ? -11.638 -2.502 21.253 1.00 89.44 106 ASP A O 1
ATOM 752 N N . GLY A 1 107 ? -11.648 -0.256 21.473 1.00 88.00 107 GLY A N 1
ATOM 753 C CA . GLY A 1 107 ? -10.863 0.091 20.297 1.00 88.00 107 GLY A CA 1
ATOM 754 C C . GLY A 1 107 ? -9.635 0.945 20.614 1.00 88.00 107 GLY A C 1
ATOM 755 O O . GLY A 1 107 ? -9.255 1.158 21.763 1.00 88.00 107 GLY A O 1
ATOM 756 N N . VAL A 1 108 ? -8.946 1.357 19.549 1.00 93.94 108 VAL A N 1
ATOM 757 C CA . VAL A 1 108 ? -7.960 2.454 19.619 1.00 93.94 108 VAL A CA 1
ATOM 758 C C . VAL A 1 108 ? -8.688 3.783 19.413 1.00 93.94 108 VAL A C 1
ATOM 760 O O . VAL A 1 108 ? -8.370 4.778 20.035 1.00 93.94 108 VAL A O 1
ATOM 763 N N . CYS A 1 109 ? -9.756 3.762 18.618 1.00 94.94 109 CYS A N 1
ATOM 764 C CA . CYS A 1 109 ? -10.548 4.931 18.267 1.00 94.94 109 CYS A CA 1
ATOM 765 C C . CYS A 1 109 ? -11.615 5.326 19.290 1.00 94.94 109 CYS A C 1
ATOM 767 O O . CYS A 1 109 ? -12.584 6.021 18.947 1.00 94.94 109 CYS A O 1
ATOM 769 N N . ASP A 1 110 ? -11.500 4.859 20.523 1.00 94.00 110 ASP A N 1
ATOM 770 C CA . ASP A 1 110 ? -12.499 5.091 21.549 1.00 94.00 110 ASP A CA 1
ATOM 771 C C . ASP A 1 110 ? -11.925 5.395 22.938 1.00 94.00 110 ASP A C 1
ATOM 773 O O . ASP A 1 110 ? -12.699 5.571 23.874 1.00 94.00 110 ASP A O 1
ATOM 777 N N . ASP A 1 111 ? -10.607 5.568 23.080 1.00 93.94 111 ASP A N 1
ATOM 778 C CA . ASP A 1 111 ? -9.939 5.820 24.362 1.00 93.94 111 ASP A CA 1
ATOM 779 C C . ASP A 1 111 ? -9.609 7.302 24.651 1.00 93.94 111 ASP A C 1
ATOM 781 O O . ASP A 1 111 ? -9.198 7.633 25.773 1.00 93.94 111 ASP A O 1
ATOM 785 N N . LEU A 1 112 ? -9.909 8.208 23.708 1.00 93.06 112 LEU A N 1
ATOM 786 C CA . LEU A 1 112 ? -9.614 9.650 23.717 1.00 93.06 112 LEU A CA 1
ATOM 787 C C . LEU A 1 112 ? -8.121 10.013 23.682 1.00 93.06 112 LEU A C 1
ATOM 789 O O . LEU A 1 112 ? -7.796 11.191 23.923 1.00 93.06 112 LEU A O 1
ATOM 793 N N . ASP A 1 113 ? -7.240 9.045 23.461 1.00 93.94 113 ASP A N 1
ATOM 794 C CA . ASP A 1 113 ? -5.813 9.278 23.314 1.00 93.94 113 ASP A CA 1
ATOM 795 C C . ASP A 1 113 ? -5.458 9.474 21.820 1.00 93.94 113 ASP A C 1
ATOM 797 O O . ASP A 1 113 ? -6.277 9.927 21.035 1.00 93.94 113 ASP A O 1
ATOM 801 N N . ASP A 1 114 ? -4.177 9.396 21.485 1.00 93.56 114 ASP A N 1
ATOM 802 C CA . ASP A 1 114 ? -3.622 9.617 20.142 1.00 93.56 114 ASP A CA 1
ATOM 803 C C . ASP A 1 114 ? -2.699 8.424 19.904 1.00 93.56 114 ASP A C 1
ATOM 805 O O . ASP A 1 114 ? -1.766 8.184 20.704 1.00 93.56 114 ASP A O 1
ATOM 809 N N . GLU A 1 115 ? -2.988 7.622 18.882 1.00 92.25 115 GLU A N 1
ATOM 810 C CA . GLU A 1 115 ? -2.174 6.475 18.545 1.00 92.25 115 GLU A CA 1
ATOM 811 C C . GLU A 1 115 ? -0.808 6.946 18.056 1.00 92.25 115 GLU A C 1
ATOM 813 O O . GLU A 1 115 ? -0.568 7.288 16.915 1.00 92.25 115 GLU A O 1
ATOM 818 N N . THR A 1 116 ? 0.203 6.785 18.906 1.00 88.31 116 THR A N 1
ATOM 819 C CA . THR A 1 116 ? 1.588 7.195 18.601 1.00 88.31 116 THR A CA 1
ATOM 820 C C . THR A 1 116 ? 2.205 6.669 17.289 1.00 88.31 116 THR A C 1
ATOM 822 O O . THR A 1 116 ? 3.343 7.034 16.970 1.00 88.31 116 THR A O 1
ATOM 825 N N . ASN A 1 117 ? 1.543 5.735 16.611 1.00 86.69 117 ASN A N 1
ATOM 826 C CA . ASN A 1 117 ? 2.018 5.053 15.428 1.00 86.69 117 ASN A CA 1
ATOM 827 C C . ASN A 1 117 ? 1.427 5.621 14.107 1.00 86.69 117 ASN A C 1
ATOM 829 O O . ASN A 1 117 ? 2.086 5.398 13.094 1.00 86.69 117 ASN A O 1
ATOM 833 N N . ASP A 1 118 ? 0.343 6.420 14.153 1.00 89.19 118 ASP A N 1
ATOM 834 C CA . ASP A 1 118 ? -0.336 7.098 13.018 1.00 89.19 118 ASP A CA 1
ATOM 835 C C . ASP A 1 118 ? 0.307 8.451 12.622 1.00 89.19 118 ASP A C 1
ATOM 837 O O . ASP A 1 118 ? 0.135 9.007 11.541 1.00 89.19 118 ASP A O 1
ATOM 841 N N . ARG A 1 119 ? 1.134 9.004 13.514 1.00 86.69 119 ARG A N 1
ATOM 842 C CA . ARG A 1 119 ? 1.968 10.193 13.288 1.00 86.69 119 ARG A CA 1
ATOM 843 C C . ARG A 1 119 ? 1.220 11.489 12.981 1.00 86.69 119 ARG A C 1
ATOM 845 O O . ARG A 1 119 ? 1.886 12.442 12.551 1.00 86.69 119 ARG A O 1
ATOM 852 N N . ASP A 1 120 ? -0.075 11.599 13.242 1.00 89.38 120 ASP A N 1
ATOM 853 C CA . ASP A 1 120 ? -0.836 12.801 12.885 1.00 89.38 120 ASP A CA 1
ATOM 854 C C . ASP A 1 120 ? -1.196 13.693 14.094 1.00 89.38 120 ASP A C 1
ATOM 856 O O . ASP A 1 120 ? -1.504 14.887 13.945 1.00 89.38 120 ASP A O 1
ATOM 860 N N . THR A 1 121 ? -0.978 13.175 15.308 1.00 92.25 121 THR A N 1
ATOM 861 C CA . THR A 1 121 ? -1.216 13.833 16.603 1.00 92.25 121 THR A CA 1
ATOM 862 C C . THR A 1 121 ? -2.676 14.194 16.867 1.00 92.25 121 THR A C 1
ATOM 864 O O . THR A 1 121 ? -2.971 15.065 17.706 1.00 92.25 121 THR A O 1
ATOM 867 N N . LEU A 1 122 ? -3.587 13.626 16.083 1.00 93.12 122 LEU A N 1
ATOM 868 C CA . LEU A 1 122 ? -5.008 13.769 16.266 1.00 93.12 122 LEU A CA 1
ATOM 869 C C . LEU A 1 122 ? -5.453 12.777 17.334 1.00 93.12 122 LEU A C 1
ATOM 871 O O . LEU A 1 122 ? -4.814 11.792 17.642 1.00 93.12 122 LEU A O 1
ATOM 875 N N . THR A 1 123 ? -6.509 13.178 18.023 1.00 94.56 123 THR A N 1
ATOM 876 C CA . THR A 1 123 ? -7.204 12.300 18.965 1.00 94.56 123 THR A CA 1
ATOM 877 C C . THR A 1 123 ? -8.473 11.843 18.286 1.00 94.56 123 THR A C 1
ATOM 879 O O . THR A 1 123 ? -9.036 12.620 17.495 1.00 94.56 123 THR A O 1
ATOM 882 N N . ASP A 1 124 ? -9.027 10.723 18.717 1.00 94.25 124 ASP A N 1
ATOM 883 C CA . ASP A 1 124 ? -10.053 9.943 18.033 1.00 94.25 124 ASP A CA 1
ATOM 884 C C . ASP A 1 124 ? -11.265 10.775 17.531 1.00 94.25 124 ASP A C 1
ATOM 886 O O . ASP A 1 124 ? -11.978 10.434 16.584 1.00 94.25 124 ASP A O 1
ATOM 890 N N . SER A 1 125 ? -11.594 11.874 18.226 1.00 90.50 125 SER A N 1
ATOM 891 C CA . SER A 1 125 ? -12.700 12.790 17.884 1.00 90.50 125 SER A CA 1
ATOM 892 C C . SER A 1 125 ? -12.508 13.605 16.611 1.00 90.50 125 SER A C 1
ATOM 894 O O . SER A 1 125 ? -13.482 14.100 16.032 1.00 90.50 125 SER A O 1
ATOM 896 N N . THR A 1 126 ? -11.259 13.774 16.214 1.00 94.12 126 THR A N 1
ATOM 897 C CA . THR A 1 126 ? -10.818 14.545 15.056 1.00 94.12 126 THR A CA 1
ATOM 898 C C . THR A 1 126 ? -9.983 13.722 14.095 1.00 94.12 126 THR A C 1
ATOM 900 O O . THR A 1 126 ? -9.711 14.229 13.009 1.00 94.12 126 THR A O 1
ATOM 903 N N . ASP A 1 127 ? -9.616 12.515 14.509 1.00 93.88 127 ASP A N 1
ATOM 904 C CA . ASP A 1 127 ? -8.810 11.570 13.766 1.00 93.88 127 ASP A CA 1
ATOM 905 C C . ASP A 1 127 ? -9.578 11.001 12.547 1.00 93.88 127 ASP A C 1
ATOM 907 O O . ASP A 1 127 ? -10.710 10.517 12.694 1.00 93.88 127 ASP A O 1
ATOM 911 N N . PRO A 1 128 ? -9.042 11.144 11.321 1.00 92.38 128 PRO A N 1
ATOM 912 C CA . PRO A 1 128 ? -9.608 10.568 10.104 1.00 92.38 128 PRO A CA 1
ATOM 913 C C . PRO A 1 128 ? -9.560 9.035 10.004 1.00 92.38 128 PRO A C 1
ATOM 915 O O . PRO A 1 128 ? -10.439 8.470 9.339 1.00 92.38 128 PRO A O 1
ATOM 918 N N . GLY A 1 129 ? -8.588 8.378 10.638 1.00 92.50 129 GLY A N 1
ATOM 919 C CA . GLY A 1 129 ? -8.473 6.921 10.735 1.00 92.50 129 GLY A CA 1
ATOM 920 C C . GLY A 1 129 ? -9.531 6.303 11.635 1.00 92.50 129 GLY A C 1
ATOM 921 O O . GLY A 1 129 ? -9.963 5.172 11.408 1.00 92.50 129 GLY A O 1
ATOM 922 N N . CYS A 1 130 ? -10.091 7.093 12.548 1.00 94.06 130 CYS A N 1
ATOM 923 C CA . CYS A 1 130 ? -11.263 6.721 13.328 1.00 94.06 130 CYS A CA 1
ATOM 924 C C . CYS A 1 130 ? -12.587 6.877 12.574 1.00 94.06 130 CYS A C 1
ATOM 926 O O . CYS A 1 130 ? -13.379 7.807 12.781 1.00 94.06 130 CYS A O 1
ATOM 928 N N . THR A 1 131 ? -12.901 5.889 11.735 1.00 93.06 131 THR A N 1
ATOM 929 C CA . THR A 1 131 ? -14.203 5.783 11.058 1.00 93.06 131 THR A CA 1
ATOM 930 C C . THR A 1 131 ? -15.302 5.207 11.958 1.00 93.06 131 THR A C 1
ATOM 932 O O . THR A 1 131 ? -16.492 5.488 11.752 1.00 93.06 131 THR A O 1
ATOM 935 N N . SER A 1 132 ? -14.916 4.418 12.962 1.00 90.75 132 SER A N 1
ATOM 936 C CA . SER A 1 132 ? -15.766 3.847 14.005 1.00 90.75 132 SER A CA 1
ATOM 937 C C . SER A 1 132 ? -15.018 3.758 15.340 1.00 90.75 132 SER A C 1
ATOM 939 O O . SER A 1 132 ? -13.796 3.701 15.357 1.00 90.75 132 SER A O 1
ATOM 941 N N . THR A 1 133 ? -15.741 3.730 16.465 1.00 90.38 133 THR A N 1
ATOM 942 C CA . THR A 1 133 ? -15.134 3.559 17.803 1.00 90.38 133 THR A CA 1
ATOM 943 C C . THR A 1 133 ? -14.423 2.210 17.936 1.00 90.38 133 THR A C 1
ATOM 945 O O . THR A 1 133 ? -13.349 2.128 18.508 1.00 90.38 133 THR A O 1
ATOM 948 N N . SER A 1 134 ? -14.949 1.179 17.270 1.00 89.00 134 SER A N 1
ATOM 949 C CA . SER A 1 134 ? -14.372 -0.169 17.250 1.00 89.00 134 SER A CA 1
ATOM 950 C C . SER A 1 134 ? -13.161 -0.345 16.319 1.00 89.00 134 SER A C 1
ATOM 952 O O . SER A 1 134 ? -12.721 -1.479 16.091 1.00 89.00 134 SER A O 1
ATOM 954 N N . ASP A 1 135 ? -12.669 0.729 15.693 1.00 92.19 135 ASP A N 1
ATOM 955 C CA . ASP A 1 135 ? -11.505 0.646 14.813 1.00 92.19 135 ASP A CA 1
ATOM 956 C C . ASP A 1 135 ? -10.251 0.298 15.635 1.00 92.19 135 ASP A C 1
ATOM 958 O O . ASP A 1 135 ? -10.042 0.751 16.763 1.00 92.19 135 ASP A O 1
ATOM 962 N N . THR A 1 136 ? -9.424 -0.591 15.079 1.00 92.25 136 THR A N 1
ATOM 963 C CA . THR A 1 136 ? -8.268 -1.169 15.784 1.00 92.25 136 THR A CA 1
ATOM 964 C C . THR A 1 136 ? -6.968 -0.392 15.569 1.00 92.25 136 THR A C 1
ATOM 966 O O . THR A 1 136 ? -5.910 -0.902 15.936 1.00 92.25 136 THR A O 1
ATOM 969 N N . SER A 1 137 ? -7.034 0.751 14.889 1.00 93.00 137 SER A N 1
ATOM 970 C CA . SER A 1 137 ? -5.924 1.662 14.600 1.00 93.00 137 SER A CA 1
ATOM 971 C C . SER A 1 137 ? -6.481 2.998 14.105 1.00 93.00 137 SER A C 1
ATOM 973 O O . SER A 1 137 ? -7.587 3.014 13.559 1.00 93.00 137 SER A O 1
ATOM 975 N N . GLU A 1 138 ? -5.694 4.057 14.274 1.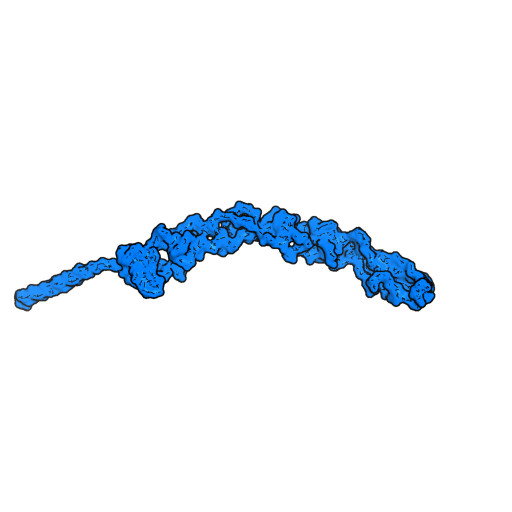00 94.62 138 GLU A N 1
ATOM 976 C CA . GLU A 1 138 ? -5.938 5.418 13.770 1.00 94.62 138 GLU A CA 1
ATOM 977 C C . GLU A 1 138 ? -5.240 5.676 12.417 1.00 94.62 138 GLU A C 1
ATOM 979 O O . GLU A 1 138 ? -5.303 6.763 11.864 1.00 94.62 138 GLU A O 1
ATOM 984 N N . ILE A 1 139 ? -4.617 4.649 11.826 1.00 93.00 139 ILE A N 1
ATOM 985 C CA . ILE A 1 139 ? -3.980 4.727 10.502 1.00 93.00 139 ILE A CA 1
ATOM 986 C C . ILE A 1 139 ? -5.035 4.949 9.406 1.00 93.00 139 ILE A C 1
ATOM 988 O O . ILE A 1 139 ? -5.964 4.142 9.248 1.00 93.00 139 ILE A O 1
ATOM 992 N N . ASP A 1 140 ? -4.852 5.994 8.594 1.00 91.06 140 ASP A N 1
ATOM 993 C CA . ASP A 1 140 ? -5.787 6.398 7.536 1.00 91.06 140 ASP A CA 1
ATOM 994 C C . ASP A 1 140 ? -5.158 6.541 6.137 1.00 91.06 140 ASP A C 1
ATOM 996 O O . ASP A 1 140 ? -5.886 6.714 5.147 1.00 91.06 140 ASP A O 1
ATOM 1000 N N . GLY A 1 141 ? -3.836 6.384 6.027 1.00 89.00 141 GLY A N 1
ATOM 1001 C CA . GLY A 1 141 ? -3.065 6.439 4.789 1.00 89.00 141 GLY A CA 1
ATOM 1002 C C . GLY A 1 141 ? -2.077 5.279 4.609 1.00 89.00 141 GLY A C 1
ATOM 1003 O O . GLY A 1 141 ? -2.056 4.304 5.353 1.00 89.00 141 GLY A O 1
ATOM 1004 N N . GLU A 1 142 ? -1.289 5.356 3.533 1.00 89.81 142 GLU A N 1
ATOM 1005 C CA . GLU A 1 142 ? -0.046 4.572 3.409 1.00 89.81 142 GLU A CA 1
ATOM 1006 C C . GLU A 1 142 ? 1.122 5.325 4.073 1.00 89.81 142 GLU A C 1
ATOM 1008 O O . GLU A 1 142 ? 2.119 4.724 4.437 1.00 89.81 142 GLU A O 1
ATOM 1013 N N . CYS A 1 143 ? 0.971 6.635 4.290 1.00 90.38 143 CYS A N 1
ATOM 1014 C CA . CYS A 1 143 ? 2.016 7.523 4.797 1.00 90.38 143 CYS A CA 1
ATOM 1015 C C . CYS A 1 143 ? 2.131 7.596 6.332 1.00 90.38 143 CYS A C 1
ATOM 1017 O O . CYS A 1 143 ? 2.902 8.404 6.875 1.00 90.38 143 CYS A O 1
ATOM 1019 N N . ASP A 1 144 ? 1.353 6.778 7.028 1.00 89.81 144 ASP A N 1
ATOM 1020 C CA . ASP A 1 144 ? 1.280 6.641 8.476 1.00 89.81 144 ASP A CA 1
ATOM 1021 C C . ASP A 1 144 ? 1.260 5.179 8.954 1.00 89.81 144 ASP A C 1
ATOM 1023 O O . ASP A 1 144 ? 1.181 4.933 10.157 1.00 89.81 144 ASP A O 1
ATOM 1027 N N . ASP A 1 145 ? 1.400 4.192 8.061 1.00 86.06 145 ASP A N 1
ATOM 1028 C CA . ASP A 1 145 ? 1.230 2.776 8.407 1.00 86.06 145 ASP A CA 1
ATOM 1029 C C . ASP A 1 145 ? 2.519 2.053 8.853 1.00 86.06 145 ASP A C 1
ATOM 1031 O O . ASP A 1 145 ? 2.500 0.867 9.217 1.00 86.06 145 ASP A O 1
ATOM 1035 N N . ILE A 1 146 ? 3.646 2.780 8.922 1.00 79.25 146 ILE A N 1
ATOM 1036 C CA . ILE A 1 146 ? 4.972 2.286 9.338 1.00 79.25 146 ILE A CA 1
ATOM 1037 C C . ILE A 1 146 ? 5.551 1.272 8.336 1.00 79.25 146 ILE A C 1
ATOM 1039 O O . ILE A 1 146 ? 6.536 0.577 8.634 1.00 79.25 146 ILE A O 1
ATOM 1043 N N . THR A 1 147 ? 4.947 1.147 7.158 1.00 82.75 147 THR A N 1
ATOM 1044 C CA . THR A 1 147 ? 5.420 0.304 6.070 1.00 82.75 147 THR A CA 1
ATOM 1045 C C . THR A 1 147 ? 5.890 1.141 4.887 1.00 82.75 147 THR A C 1
ATOM 1047 O O . THR A 1 147 ? 5.746 2.350 4.858 1.00 82.75 147 THR A O 1
ATOM 1050 N N . ASP A 1 148 ? 6.621 0.470 4.007 1.00 78.75 148 ASP A N 1
ATOM 1051 C CA . ASP A 1 148 ? 7.094 0.984 2.723 1.00 78.75 148 ASP A CA 1
ATOM 1052 C C . ASP A 1 148 ? 6.145 0.375 1.694 1.00 78.75 148 ASP A C 1
ATOM 1054 O O . ASP A 1 148 ? 5.919 -0.855 1.708 1.00 78.75 148 ASP A O 1
ATOM 1058 N N . SER A 1 149 ? 5.510 1.222 0.892 1.00 76.69 149 SER A N 1
ATOM 1059 C CA . SER A 1 149 ? 4.411 0.823 0.043 1.00 76.69 149 SER A CA 1
ATOM 1060 C C . SER A 1 149 ? 4.874 -0.237 -0.950 1.00 76.69 149 SER A C 1
ATOM 1062 O O . SER A 1 149 ? 5.819 -0.148 -1.732 1.00 76.69 149 SER A O 1
ATOM 1064 N N . ALA A 1 150 ? 4.112 -1.326 -1.038 1.00 72.44 150 ALA A N 1
ATOM 1065 C CA . ALA A 1 150 ? 4.383 -2.315 -2.075 1.00 72.44 150 ALA A CA 1
ATOM 1066 C C . ALA A 1 150 ? 4.170 -1.746 -3.494 1.00 72.44 150 ALA A C 1
ATOM 1068 O O . ALA A 1 150 ? 4.468 -2.455 -4.466 1.00 72.44 150 ALA A O 1
ATOM 1069 N N . SER A 1 151 ? 3.682 -0.507 -3.627 1.00 74.44 151 SER A N 1
ATOM 1070 C CA . SER A 1 151 ? 3.430 0.190 -4.883 1.00 74.44 151 SER A 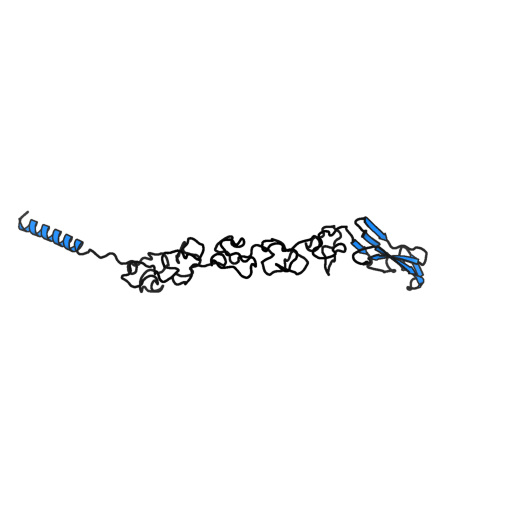CA 1
ATOM 1071 C C . SER A 1 151 ? 4.515 1.188 -5.307 1.00 74.44 151 SER A C 1
ATOM 1073 O O . SER A 1 151 ? 4.621 1.384 -6.511 1.00 74.44 151 SER A O 1
ATOM 1075 N N . ASP A 1 152 ? 5.411 1.645 -4.421 1.00 82.38 152 ASP A N 1
ATOM 1076 C CA . ASP A 1 152 ? 6.466 2.621 -4.755 1.00 82.38 152 ASP A CA 1
ATOM 1077 C C . ASP A 1 152 ? 7.885 1.989 -4.849 1.00 82.38 152 ASP A C 1
ATOM 1079 O O . ASP A 1 152 ? 8.145 0.887 -4.352 1.00 82.38 152 ASP A O 1
ATOM 1083 N N . ALA A 1 153 ? 8.820 2.598 -5.578 1.00 84.38 153 ALA A N 1
ATOM 1084 C CA . ALA A 1 153 ? 10.109 1.961 -5.881 1.00 84.38 153 ALA A CA 1
ATOM 1085 C C . ALA A 1 153 ? 11.269 2.297 -4.923 1.00 84.38 153 ALA A C 1
ATOM 1087 O O . ALA A 1 153 ? 12.348 1.696 -5.075 1.00 84.38 153 ALA A O 1
ATOM 1088 N N . ASP A 1 154 ? 11.114 3.237 -3.989 1.00 83.44 154 ASP A N 1
ATOM 1089 C CA . ASP A 1 154 ? 12.255 3.947 -3.401 1.00 83.44 154 ASP A CA 1
ATOM 1090 C C . ASP A 1 154 ? 12.726 3.429 -2.031 1.00 83.44 154 ASP A C 1
ATOM 1092 O O . ASP A 1 154 ? 13.850 3.729 -1.592 1.00 83.44 154 ASP A O 1
ATOM 1096 N N . SER A 1 155 ? 11.965 2.488 -1.460 1.00 86.50 155 SER A N 1
ATOM 1097 C CA . SER A 1 155 ? 12.237 1.843 -0.169 1.00 86.50 155 SER A CA 1
ATOM 1098 C C . SER A 1 155 ? 12.273 2.814 1.012 1.00 86.50 155 SER A C 1
ATOM 1100 O O . SER A 1 155 ? 12.883 2.501 2.052 1.00 86.50 155 SER A O 1
ATOM 1102 N N . LEU A 1 156 ? 11.742 4.020 0.827 1.00 85.62 156 LEU A N 1
ATOM 1103 C CA . LEU A 1 156 ? 11.383 4.926 1.897 1.00 85.62 156 LEU A CA 1
ATOM 1104 C C . LEU A 1 156 ? 9.945 4.606 2.314 1.00 85.62 156 LEU A C 1
ATOM 1106 O O . LEU A 1 156 ? 9.397 3.579 1.955 1.00 85.62 156 LEU A O 1
ATOM 1110 N N . GLY A 1 157 ? 9.462 5.343 3.295 1.00 86.44 157 GLY A N 1
ATOM 1111 C CA . GLY A 1 157 ? 8.146 5.098 3.849 1.00 86.44 157 GLY A CA 1
ATOM 1112 C C . GLY A 1 157 ? 7.775 6.223 4.793 1.00 86.44 157 GLY A C 1
ATOM 1113 O O . GLY A 1 157 ? 8.647 6.856 5.431 1.00 86.44 157 GLY A O 1
ATOM 1114 N N . ASP A 1 158 ? 6.482 6.485 4.876 1.00 85.38 158 ASP A N 1
ATOM 1115 C CA . ASP A 1 158 ? 5.849 7.485 5.711 1.00 85.38 158 ASP A CA 1
ATOM 1116 C C . ASP A 1 158 ? 6.503 8.887 5.596 1.00 85.38 158 ASP A C 1
ATOM 1118 O O . ASP A 1 158 ? 6.970 9.336 4.562 1.00 85.38 158 ASP A O 1
ATOM 1122 N N . ALA A 1 159 ? 6.668 9.592 6.721 1.00 83.00 159 ALA A N 1
ATOM 1123 C CA . ALA A 1 159 ? 7.374 10.869 6.846 1.00 83.00 159 ALA A CA 1
ATOM 1124 C C . ALA A 1 159 ? 8.822 10.924 6.297 1.00 83.00 159 ALA A C 1
ATOM 1126 O O . ALA A 1 159 ? 9.411 12.012 6.274 1.00 83.00 159 ALA A O 1
ATOM 1127 N N . THR A 1 160 ? 9.450 9.791 5.959 1.00 87.25 160 THR A N 1
ATOM 1128 C CA . THR A 1 160 ? 10.751 9.800 5.264 1.00 87.25 160 THR A CA 1
ATOM 1129 C C . THR A 1 160 ? 10.628 9.705 3.754 1.00 87.25 160 THR A C 1
ATOM 1131 O O . THR A 1 160 ? 11.605 10.018 3.070 1.00 87.25 160 THR A O 1
ATOM 1134 N N . ASP A 1 161 ? 9.447 9.337 3.281 1.00 88.88 161 ASP A N 1
ATOM 1135 C CA . ASP A 1 161 ? 9.084 9.224 1.889 1.00 88.88 161 ASP A CA 1
ATOM 1136 C C . ASP A 1 161 ? 8.745 10.596 1.272 1.00 88.88 161 ASP A C 1
ATOM 1138 O O . ASP A 1 161 ? 7.955 11.363 1.839 1.00 88.88 161 ASP A O 1
ATOM 1142 N N . PRO A 1 162 ? 9.361 10.966 0.137 1.00 88.44 162 PRO A N 1
ATOM 1143 C CA . PRO A 1 162 ? 8.988 12.138 -0.655 1.00 88.44 162 PRO A CA 1
ATOM 1144 C C . PRO A 1 162 ? 7.529 12.152 -1.158 1.00 88.44 162 PRO A C 1
ATOM 1146 O O . PRO A 1 162 ? 6.953 13.242 -1.270 1.00 88.44 162 PRO A O 1
ATOM 1149 N N . GLY A 1 163 ? 6.943 10.973 -1.390 1.00 88.06 163 GLY A N 1
ATOM 1150 C CA . GLY A 1 163 ? 5.534 10.671 -1.662 1.00 88.06 163 GLY A CA 1
ATOM 1151 C C . GLY A 1 163 ? 4.554 11.216 -0.643 1.00 88.06 163 GLY A C 1
ATOM 1152 O O . GLY A 1 163 ? 3.451 11.645 -0.985 1.00 88.06 163 GLY A O 1
ATOM 1153 N N . CYS A 1 164 ? 4.978 11.271 0.615 1.00 90.69 164 CYS A N 1
ATOM 1154 C CA . CYS A 1 164 ? 4.114 11.617 1.727 1.00 90.69 164 CYS A CA 1
ATOM 1155 C C . CYS A 1 164 ? 4.072 13.125 1.978 1.00 90.69 164 CYS A C 1
ATOM 1157 O O . CYS A 1 164 ? 4.932 13.721 2.639 1.00 90.69 164 CYS A O 1
ATOM 1159 N N . THR A 1 165 ? 3.017 13.774 1.479 1.00 89.88 165 THR A N 1
ATOM 1160 C CA . THR A 1 165 ? 2.728 15.191 1.754 1.00 89.88 165 THR A CA 1
ATOM 1161 C C . THR A 1 165 ? 1.832 15.386 2.980 1.00 89.88 165 THR A C 1
ATOM 1163 O O . THR A 1 165 ? 1.852 16.460 3.597 1.00 89.88 165 THR A O 1
ATOM 1166 N N . SER A 1 166 ? 1.076 14.346 3.327 1.00 88.81 166 SER A N 1
ATOM 1167 C CA . SER A 1 166 ? 0.155 14.197 4.451 1.00 88.81 166 SER A CA 1
ATOM 1168 C C . SER A 1 166 ? 0.271 12.776 5.013 1.00 88.81 166 SER A C 1
ATOM 1170 O O . SER A 1 166 ? 0.631 11.866 4.276 1.00 88.81 166 SER A O 1
ATOM 1172 N N . THR A 1 167 ? -0.059 12.573 6.288 1.00 87.25 167 THR A N 1
ATOM 1173 C CA . THR A 1 167 ? -0.187 11.227 6.888 1.00 87.25 167 THR A CA 1
ATOM 1174 C C . THR A 1 167 ? -1.312 10.433 6.222 1.00 87.25 167 THR A C 1
ATOM 1176 O O . THR A 1 167 ? -1.111 9.297 5.823 1.00 87.25 167 THR A O 1
ATOM 1179 N N . SER A 1 168 ? -2.415 11.112 5.911 1.00 89.38 168 SER A N 1
ATOM 1180 C CA . SER A 1 168 ? -3.581 10.559 5.210 1.00 89.38 168 SER A CA 1
ATOM 1181 C C . SER A 1 168 ? -3.409 10.316 3.703 1.00 89.38 168 SER A C 1
ATOM 1183 O O . SER A 1 168 ? -4.402 10.164 2.979 1.00 89.38 168 SER A O 1
ATOM 1185 N N . ASP A 1 169 ? -2.198 10.446 3.157 1.00 90.06 169 ASP A N 1
ATOM 1186 C CA . ASP A 1 169 ? -1.979 10.200 1.732 1.00 90.06 169 ASP A CA 1
ATOM 1187 C C . ASP A 1 169 ? -2.095 8.692 1.460 1.00 90.06 169 ASP A C 1
ATOM 1189 O O . ASP A 1 169 ? -1.516 7.858 2.148 1.00 90.06 169 ASP A O 1
ATOM 1193 N N . THR A 1 170 ? -2.877 8.321 0.443 1.00 89.25 170 THR A N 1
ATOM 1194 C CA . THR A 1 170 ? -3.174 6.911 0.127 1.00 89.25 170 THR A CA 1
ATOM 1195 C C . THR A 1 170 ? -2.107 6.252 -0.751 1.00 89.25 170 THR A C 1
ATOM 1197 O O . THR A 1 170 ? -2.416 5.287 -1.447 1.00 89.25 170 THR A O 1
ATOM 1200 N N . SER A 1 171 ? -0.939 6.875 -0.883 1.00 88.56 171 SER A N 1
ATOM 1201 C CA . SER A 1 171 ? 0.157 6.419 -1.732 1.00 88.56 171 SER A CA 1
ATOM 1202 C C . SER A 1 171 ? 1.427 7.188 -1.397 1.00 88.56 171 SER A C 1
ATOM 1204 O O . SER A 1 171 ? 1.372 8.399 -1.191 1.00 88.56 171 SER A O 1
ATOM 1206 N N . GLU A 1 172 ? 2.549 6.480 -1.444 1.00 89.94 172 GLU A N 1
ATOM 1207 C CA . GLU A 1 172 ? 3.907 7.015 -1.294 1.00 89.94 172 GLU A CA 1
ATOM 1208 C C . GLU A 1 172 ? 4.550 7.383 -2.646 1.00 89.94 172 GLU A C 1
ATOM 1210 O O . GLU A 1 172 ? 5.749 7.576 -2.753 1.00 89.94 172 GLU A O 1
ATOM 1215 N N . ILE A 1 173 ? 3.753 7.496 -3.711 1.00 90.62 173 ILE A N 1
ATOM 1216 C CA . ILE A 1 173 ? 4.245 7.814 -5.056 1.00 90.62 173 ILE A CA 1
ATOM 1217 C C . ILE A 1 173 ? 4.230 9.339 -5.263 1.00 90.62 173 ILE A C 1
ATOM 1219 O O . ILE A 1 173 ? 3.150 9.947 -5.270 1.00 90.62 173 ILE A O 1
ATOM 1223 N N . ASP A 1 174 ? 5.388 9.968 -5.506 1.00 88.62 174 ASP A N 1
ATOM 1224 C CA . ASP A 1 174 ? 5.497 11.391 -5.894 1.00 88.62 174 ASP A CA 1
ATOM 1225 C C . ASP A 1 174 ? 5.882 11.629 -7.365 1.00 88.62 174 ASP A C 1
ATOM 1227 O O . ASP A 1 174 ? 5.870 12.785 -7.824 1.00 88.62 174 ASP A O 1
ATOM 1231 N N . GLY A 1 175 ? 6.158 10.571 -8.130 1.00 89.00 175 GLY A N 1
ATOM 1232 C CA . GLY A 1 175 ? 6.686 10.656 -9.485 1.00 89.00 175 GLY A CA 1
ATOM 1233 C C . GLY A 1 175 ? 6.110 9.645 -10.477 1.00 89.00 175 GLY A C 1
ATOM 1234 O O . GLY A 1 175 ? 5.105 8.981 -10.253 1.00 89.00 175 GLY A O 1
ATOM 1235 N N . GLN A 1 176 ? 6.720 9.626 -11.663 1.00 92.50 176 GLN A N 1
ATOM 1236 C CA . GLN A 1 176 ? 6.558 8.549 -12.653 1.00 92.50 176 GLN A CA 1
ATOM 1237 C C . GLN A 1 176 ? 7.706 7.543 -12.562 1.00 92.50 176 GLN A C 1
ATOM 1239 O O . GLN A 1 176 ? 7.714 6.570 -13.295 1.00 92.50 176 GLN A O 1
ATOM 1244 N N . CYS A 1 177 ? 8.708 7.849 -11.740 1.00 92.31 177 CYS A N 1
ATOM 1245 C CA . CYS A 1 177 ? 9.978 7.143 -11.653 1.00 92.31 177 CYS A CA 1
ATOM 1246 C C . CYS A 1 177 ? 10.115 6.327 -10.366 1.00 92.31 177 CYS A C 1
ATOM 1248 O O . CYS A 1 177 ? 11.219 5.880 -10.022 1.00 92.31 177 CYS A O 1
ATOM 1250 N N . ASP A 1 178 ? 9.004 6.193 -9.660 1.00 91.19 178 ASP A N 1
ATOM 1251 C CA . ASP A 1 178 ? 8.787 5.478 -8.421 1.00 91.19 178 ASP A CA 1
ATOM 1252 C C . ASP A 1 178 ? 7.428 4.755 -8.408 1.00 91.19 178 ASP A C 1
ATOM 1254 O O . ASP A 1 178 ? 7.111 4.137 -7.405 1.00 91.19 178 ASP A O 1
ATOM 1258 N N . ASP A 1 179 ? 6.635 4.775 -9.488 1.00 90.88 179 ASP A N 1
ATOM 1259 C CA . ASP A 1 179 ? 5.245 4.291 -9.506 1.00 90.88 179 ASP A CA 1
ATOM 1260 C C . ASP A 1 179 ? 5.080 2.844 -10.011 1.00 90.88 179 ASP A C 1
ATOM 1262 O O . ASP A 1 179 ? 3.953 2.351 -10.189 1.00 90.88 179 ASP A O 1
ATOM 1266 N N . LYS A 1 180 ? 6.196 2.147 -10.277 1.00 89.56 180 LYS A N 1
ATOM 1267 C CA . LYS A 1 180 ? 6.218 0.772 -10.803 1.00 89.56 180 LYS A CA 1
ATOM 1268 C C . LYS A 1 180 ? 5.485 0.617 -12.131 1.00 89.56 180 LYS A C 1
ATOM 1270 O O . LYS A 1 180 ? 5.086 -0.504 -12.486 1.00 89.56 180 LYS A O 1
ATOM 1275 N N . SER A 1 181 ? 5.349 1.702 -12.892 1.00 91.00 181 SER A N 1
ATOM 1276 C CA . SER A 1 181 ? 4.708 1.727 -14.200 1.00 91.00 181 SER A CA 1
ATOM 1277 C C . SER A 1 181 ? 5.662 2.196 -15.299 1.00 91.00 181 SER A C 1
ATOM 1279 O O . SER A 1 181 ? 6.333 3.198 -15.179 1.00 91.00 181 SER A O 1
ATOM 1281 N N . ASP A 1 182 ? 5.670 1.460 -16.413 1.00 91.88 182 ASP A N 1
ATOM 1282 C CA . ASP A 1 182 ? 6.347 1.844 -17.662 1.00 91.88 182 ASP A CA 1
ATOM 1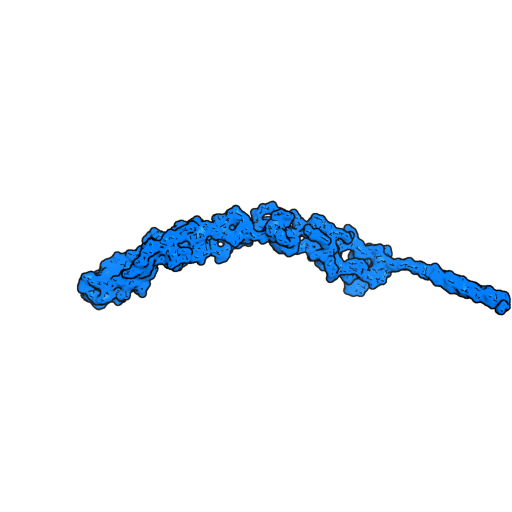283 C C . ASP A 1 182 ? 5.486 2.894 -18.393 1.00 91.88 182 ASP A C 1
ATOM 1285 O O . ASP A 1 182 ? 4.621 2.569 -19.224 1.00 91.88 182 ASP A O 1
ATOM 1289 N N . ASN A 1 183 ? 5.635 4.149 -17.985 1.00 92.75 183 ASN A N 1
ATOM 1290 C CA . ASN A 1 183 ? 4.839 5.299 -18.396 1.00 92.75 183 ASN A CA 1
ATOM 1291 C C . ASN A 1 183 ? 5.196 5.801 -19.800 1.00 92.75 183 ASN A C 1
ATOM 1293 O O . ASN A 1 183 ? 4.340 6.398 -20.471 1.00 92.75 183 ASN A O 1
ATOM 1297 N N . ASP A 1 184 ? 6.403 5.520 -20.291 1.00 92.75 184 ASP A N 1
ATOM 1298 C CA . ASP A 1 184 ? 6.852 5.884 -21.638 1.00 92.75 184 ASP A CA 1
ATOM 1299 C C . ASP A 1 184 ? 6.847 4.709 -22.653 1.00 92.75 184 ASP A C 1
ATOM 1301 O O . ASP A 1 184 ? 6.878 4.917 -23.878 1.00 92.75 184 ASP A O 1
ATOM 1305 N N . GLY A 1 185 ? 6.669 3.480 -22.165 1.00 91.69 185 GLY A N 1
ATOM 1306 C CA . GLY A 1 185 ? 6.512 2.255 -22.940 1.00 91.69 185 GLY A CA 1
ATOM 1307 C C . GLY A 1 185 ? 7.826 1.643 -23.432 1.00 91.69 185 GLY A C 1
ATOM 1308 O O . GLY A 1 185 ? 7.795 0.914 -24.440 1.00 91.69 185 GLY A O 1
ATOM 1309 N N . ASP A 1 186 ? 8.965 1.981 -22.821 1.00 89.69 186 ASP A N 1
ATOM 1310 C CA . ASP A 1 186 ? 10.313 1.544 -23.188 1.00 89.69 186 ASP A CA 1
ATOM 1311 C C . ASP A 1 186 ? 10.772 0.230 -22.546 1.00 89.69 186 ASP A C 1
ATOM 1313 O O . ASP A 1 186 ? 11.812 -0.312 -22.940 1.00 89.69 186 ASP A O 1
ATOM 1317 N N . THR A 1 187 ? 9.925 -0.358 -21.696 1.00 87.75 187 THR A N 1
ATOM 1318 C CA . THR A 1 187 ? 10.124 -1.597 -20.923 1.00 87.75 187 THR A CA 1
ATOM 1319 C C . THR A 1 187 ? 10.998 -1.477 -19.676 1.00 87.75 187 THR A C 1
ATOM 1321 O O . THR A 1 187 ? 11.133 -2.469 -18.945 1.00 87.75 187 THR A O 1
ATOM 1324 N N . HIS A 1 188 ? 11.547 -0.297 -19.408 1.00 87.81 188 HIS A N 1
ATOM 1325 C CA . HIS A 1 188 ? 11.979 0.111 -18.080 1.00 87.81 188 HIS A CA 1
ATOM 1326 C C . HIS A 1 188 ? 10.783 0.740 -17.352 1.00 87.81 188 HIS A C 1
ATOM 1328 O O . HIS A 1 188 ? 9.654 0.597 -17.809 1.00 87.81 188 HIS A O 1
ATOM 1334 N N . THR A 1 189 ? 10.951 1.129 -16.096 1.00 89.25 189 THR A N 1
ATOM 1335 C CA . THR A 1 189 ? 9.784 1.405 -15.238 1.00 89.25 189 THR A CA 1
ATOM 1336 C C . THR A 1 189 ? 10.084 2.503 -14.240 1.00 89.25 189 THR A C 1
ATOM 1338 O O . THR A 1 189 ? 9.289 3.397 -14.045 1.00 89.25 189 THR A O 1
ATOM 1341 N N . ASP A 1 190 ? 11.237 2.432 -13.573 1.00 89.56 190 ASP A N 1
ATOM 1342 C CA . ASP A 1 190 ? 11.538 3.358 -12.487 1.00 89.56 190 ASP A CA 1
ATOM 1343 C C . ASP A 1 190 ? 13.034 3.628 -12.392 1.00 89.56 190 ASP A C 1
ATOM 1345 O O . ASP A 1 190 ? 13.897 2.900 -12.918 1.00 89.56 190 ASP A O 1
ATOM 1349 N N . TYR A 1 191 ? 13.375 4.621 -11.578 1.00 88.00 191 TYR A N 1
ATOM 1350 C CA . TYR A 1 191 ? 14.721 4.755 -11.057 1.00 88.00 191 TYR A CA 1
ATOM 1351 C C . TYR A 1 191 ? 15.078 3.505 -10.225 1.00 88.00 191 TYR A C 1
ATOM 1353 O O . TYR A 1 191 ? 14.400 3.154 -9.275 1.00 88.00 191 TYR A O 1
ATOM 1361 N N . GLY A 1 192 ? 16.161 2.778 -10.536 1.00 82.25 192 GLY A N 1
ATOM 1362 C CA . GLY A 1 192 ? 16.419 1.534 -9.788 1.00 82.25 192 GLY A CA 1
ATOM 1363 C C . GLY A 1 192 ? 17.620 0.709 -10.226 1.00 82.25 192 GLY A C 1
ATOM 1364 O O . GLY A 1 192 ? 18.465 1.183 -10.982 1.00 82.25 192 GLY A O 1
ATOM 1365 N N . ALA A 1 193 ? 17.754 -0.512 -9.691 1.00 61.69 193 ALA A N 1
ATOM 1366 C CA . ALA A 1 193 ? 18.903 -1.400 -9.936 1.00 61.69 193 ALA A CA 1
ATOM 1367 C C . ALA A 1 193 ? 18.607 -2.601 -10.858 1.00 61.69 193 ALA A C 1
ATOM 1369 O O . ALA A 1 193 ? 19.552 -3.203 -11.368 1.00 61.69 193 ALA A O 1
ATOM 1370 N N . SER A 1 194 ? 17.335 -2.957 -11.072 1.00 61.94 194 SER A N 1
ATOM 1371 C CA . SER A 1 194 ? 16.960 -4.178 -11.811 1.00 61.94 194 SER A CA 1
ATOM 1372 C C . SER A 1 194 ? 16.476 -3.906 -13.237 1.00 61.94 194 SER A C 1
ATOM 1374 O O . SER A 1 194 ? 16.816 -4.679 -14.126 1.00 61.94 194 SER A O 1
ATOM 1376 N N . GLN A 1 195 ? 15.742 -2.810 -13.457 1.00 67.44 195 GLN A N 1
ATOM 1377 C CA . GLN A 1 195 ? 15.313 -2.295 -14.765 1.00 67.44 195 GLN A CA 1
ATOM 1378 C C . GLN A 1 195 ? 15.282 -0.771 -14.682 1.00 67.44 195 GLN A C 1
ATOM 1380 O O . GLN A 1 195 ? 14.226 -0.161 -14.620 1.00 67.44 195 GLN A O 1
ATOM 1385 N N . ARG A 1 196 ? 16.477 -0.189 -14.542 1.00 81.62 196 ARG A N 1
ATOM 1386 C CA . ARG A 1 196 ? 16.637 1.256 -14.431 1.00 81.62 196 ARG A CA 1
ATOM 1387 C C . ARG A 1 196 ? 16.101 1.905 -15.695 1.00 81.62 196 ARG A C 1
ATOM 1389 O O . ARG A 1 196 ? 16.692 1.694 -16.757 1.00 81.62 196 ARG A O 1
ATOM 1396 N N . ASP A 1 197 ? 15.077 2.720 -15.537 1.00 88.94 197 ASP A N 1
ATOM 1397 C CA . ASP A 1 197 ? 14.718 3.668 -16.565 1.00 88.94 197 ASP A CA 1
ATOM 1398 C C . ASP A 1 197 ? 15.832 4.717 -16.709 1.00 88.94 197 ASP A C 1
ATOM 1400 O O . ASP A 1 197 ? 16.455 5.153 -15.730 1.00 88.94 197 ASP A O 1
ATOM 1404 N N . SER A 1 198 ? 16.173 5.032 -17.957 1.00 87.50 198 SER A N 1
ATOM 1405 C CA . SER A 1 198 ? 17.298 5.915 -18.267 1.00 87.50 198 SER A CA 1
ATOM 1406 C C . SER A 1 198 ? 16.954 7.395 -18.126 1.00 87.50 198 SER A C 1
ATOM 1408 O O . SER A 1 198 ? 17.853 8.212 -17.909 1.00 87.50 198 SER A O 1
ATOM 1410 N N . LYS A 1 199 ? 15.674 7.739 -18.234 1.00 89.88 199 LYS A N 1
ATOM 1411 C CA . LYS A 1 199 ? 15.136 9.094 -18.143 1.00 89.88 199 LYS A CA 1
ATOM 1412 C C . LYS A 1 199 ? 14.781 9.476 -16.721 1.00 89.88 199 LYS A C 1
ATOM 1414 O O . LYS A 1 199 ? 14.910 10.649 -16.387 1.00 89.88 199 LYS A O 1
ATOM 1419 N N . CYS A 1 200 ? 14.572 8.502 -15.850 1.00 90.44 200 CYS A N 1
ATOM 1420 C CA . CYS A 1 200 ? 14.496 8.725 -14.419 1.00 90.44 200 CYS A CA 1
ATOM 1421 C C . CYS A 1 200 ? 15.854 9.132 -13.813 1.00 90.44 200 CYS A C 1
ATOM 1423 O O . CYS A 1 200 ? 16.806 8.344 -13.709 1.00 90.44 200 CYS A O 1
ATOM 1425 N N . ALA A 1 201 ? 15.971 10.386 -13.359 1.00 89.50 201 ALA A N 1
ATOM 1426 C CA . ALA A 1 201 ? 17.170 10.884 -12.674 1.00 89.50 201 ALA A CA 1
ATOM 1427 C C . ALA A 1 201 ? 17.180 10.602 -11.159 1.00 89.50 201 ALA A C 1
ATOM 1429 O O . ALA A 1 201 ? 18.254 10.550 -10.546 1.00 89.50 201 ALA A O 1
ATOM 1430 N N . SER A 1 202 ? 16.004 10.414 -10.568 1.00 89.19 202 SER A N 1
ATOM 1431 C CA . SER A 1 202 ? 15.754 10.058 -9.167 1.00 89.19 202 SER A CA 1
ATOM 1432 C C . SER A 1 202 ? 14.385 9.391 -9.043 1.00 89.19 202 SER A C 1
ATOM 1434 O O . SER A 1 202 ? 13.629 9.415 -10.006 1.00 89.19 202 SER A O 1
ATOM 1436 N N . PHE A 1 203 ? 14.071 8.844 -7.869 1.00 88.50 203 PHE A N 1
ATOM 1437 C CA . PHE A 1 203 ? 12.732 8.335 -7.558 1.00 88.50 203 PHE A CA 1
ATOM 1438 C C . PHE A 1 203 ? 11.665 9.441 -7.650 1.00 88.50 203 PHE A C 1
ATOM 1440 O O . PHE A 1 203 ? 10.733 9.297 -8.421 1.00 88.50 203 PHE A O 1
ATOM 1447 N N . SER A 1 204 ? 11.930 10.628 -7.084 1.00 88.25 204 SER A N 1
ATOM 1448 C CA . SER A 1 204 ? 11.027 11.794 -7.177 1.00 88.25 204 SER A CA 1
ATOM 1449 C C . SER A 1 204 ? 10.943 12.504 -8.531 1.00 88.25 204 SER A C 1
ATOM 1451 O O . SER A 1 204 ? 10.582 13.684 -8.608 1.00 88.25 204 SER A O 1
ATOM 1453 N N . ASP A 1 205 ? 11.392 11.858 -9.605 1.00 90.88 205 ASP A N 1
ATOM 1454 C CA . ASP A 1 205 ? 11.266 12.426 -10.942 1.00 90.88 205 ASP A CA 1
ATOM 1455 C C . ASP A 1 205 ? 9.868 12.135 -11.502 1.00 90.88 205 ASP A C 1
ATOM 1457 O O . ASP A 1 205 ? 9.321 11.046 -11.348 1.00 90.88 205 ASP A O 1
ATOM 1461 N N . ASN A 1 206 ? 9.260 13.131 -12.139 1.00 92.12 206 ASN A N 1
ATOM 1462 C CA . ASN A 1 206 ? 7.856 13.065 -12.553 1.00 92.12 206 ASN A CA 1
ATOM 1463 C C . ASN A 1 206 ? 7.667 12.837 -14.054 1.00 92.12 206 ASN A C 1
ATOM 1465 O O . ASN A 1 206 ? 6.548 12.975 -14.557 1.00 92.12 206 ASN A O 1
ATOM 1469 N N . ASP A 1 207 ? 8.760 12.562 -14.758 1.00 91.88 207 ASP A N 1
ATOM 1470 C CA . ASP A 1 207 ? 8.781 12.355 -16.194 1.00 91.88 207 ASP A CA 1
ATOM 1471 C C . ASP A 1 207 ? 9.739 11.211 -16.537 1.00 91.88 207 ASP A C 1
ATOM 1473 O O . ASP A 1 207 ? 10.957 11.374 -16.493 1.00 91.88 207 ASP A O 1
ATOM 1477 N N . GLU A 1 208 ? 9.173 10.063 -16.901 1.00 91.88 208 GLU A N 1
ATOM 1478 C CA . GLU A 1 208 ? 9.925 8.933 -17.464 1.00 91.88 208 GLU A CA 1
ATOM 1479 C C . GLU A 1 208 ? 10.191 9.140 -18.968 1.00 91.88 208 GLU A C 1
ATOM 1481 O O . GLU A 1 208 ? 10.941 8.412 -19.595 1.00 91.88 208 GLU A O 1
ATOM 1486 N N . SER A 1 209 ? 9.612 10.163 -19.607 1.00 92.00 209 SER A N 1
ATOM 1487 C CA . SER A 1 209 ? 9.819 10.366 -21.041 1.00 92.00 209 SER A CA 1
ATOM 1488 C C . SER A 1 209 ? 11.197 10.957 -21.369 1.00 92.00 209 SER A C 1
ATOM 1490 O O . SER A 1 209 ? 11.766 11.749 -20.613 1.00 92.00 209 SER A O 1
ATOM 1492 N N . PRO A 1 210 ? 11.696 10.738 -22.601 1.00 92.06 210 PRO A N 1
ATOM 1493 C CA . PRO A 1 210 ? 11.106 9.955 -23.691 1.00 92.06 210 PRO A CA 1
ATOM 1494 C C . PRO A 1 210 ? 11.566 8.494 -23.739 1.00 92.06 210 PRO A C 1
ATOM 1496 O O . PRO A 1 210 ? 12.733 8.226 -23.476 1.00 92.06 210 PRO A O 1
ATOM 1499 N N . LYS A 1 211 ? 10.716 7.656 -24.357 1.00 91.56 211 LYS A N 1
ATOM 1500 C CA . LYS A 1 211 ? 10.995 6.254 -24.697 1.00 91.56 211 LYS A CA 1
ATOM 1501 C C . LYS A 1 211 ? 12.421 6.025 -25.189 1.00 91.56 211 LYS A C 1
ATOM 1503 O O . LYS A 1 211 ? 12.749 6.487 -26.293 1.00 91.56 211 LYS A O 1
ATOM 1508 N N . ASP A 1 212 ? 13.223 5.272 -24.441 1.00 90.44 212 ASP A N 1
ATOM 1509 C CA . ASP A 1 212 ? 14.618 4.998 -24.776 1.00 90.44 212 ASP A CA 1
ATOM 1510 C C . ASP A 1 212 ? 15.011 3.555 -24.441 1.00 90.44 212 ASP A C 1
ATOM 1512 O O . ASP A 1 212 ? 15.294 3.179 -23.313 1.00 90.44 212 ASP A O 1
ATOM 1516 N N . SER A 1 213 ? 15.061 2.701 -25.457 1.00 90.38 213 SER A N 1
ATOM 1517 C CA . SER A 1 213 ? 15.279 1.269 -25.270 1.00 90.38 213 SER A CA 1
ATOM 1518 C C . SER A 1 213 ? 16.282 0.712 -26.262 1.00 90.38 213 SER A C 1
ATOM 1520 O O . SER A 1 213 ? 16.397 1.152 -27.408 1.00 90.38 213 SER A O 1
ATOM 1522 N N . CYS A 1 214 ? 16.975 -0.343 -25.838 1.00 90.81 214 CYS A N 1
ATOM 1523 C CA . CYS A 1 214 ? 17.883 -1.079 -26.697 1.00 90.81 214 CYS A CA 1
ATOM 1524 C C . CYS A 1 214 ? 17.785 -2.584 -26.457 1.00 90.81 214 CYS A C 1
ATOM 1526 O O . CYS A 1 214 ? 18.037 -3.081 -25.360 1.00 90.81 214 CYS A O 1
ATOM 1528 N N . SER A 1 215 ? 17.473 -3.326 -27.519 1.00 92.06 215 SER A N 1
ATOM 1529 C CA . SER A 1 215 ? 17.479 -4.784 -27.544 1.00 92.06 215 SER A CA 1
ATOM 1530 C C . SER A 1 215 ? 18.420 -5.294 -28.626 1.00 92.06 215 SER A C 1
ATOM 1532 O O . SER A 1 215 ? 18.349 -4.866 -29.776 1.00 92.06 215 SER A O 1
ATOM 1534 N N . ASP A 1 216 ? 19.279 -6.237 -28.254 1.00 93.19 216 ASP A N 1
ATOM 1535 C CA . ASP A 1 216 ? 20.291 -6.838 -29.113 1.00 93.19 216 ASP A CA 1
ATOM 1536 C C . ASP A 1 216 ? 20.055 -8.353 -29.214 1.00 93.19 216 ASP A C 1
ATOM 1538 O O . ASP A 1 216 ? 20.002 -9.061 -28.203 1.00 93.19 216 ASP A O 1
ATOM 1542 N N . THR A 1 217 ? 19.878 -8.859 -30.438 1.00 95.94 217 THR A N 1
ATOM 1543 C CA . THR A 1 217 ? 19.527 -10.267 -30.679 1.00 95.94 217 THR A CA 1
ATOM 1544 C C . THR A 1 217 ? 20.656 -11.264 -30.423 1.00 95.94 217 THR A C 1
ATOM 1546 O O . THR A 1 217 ? 20.356 -12.447 -30.240 1.00 95.94 217 THR A O 1
ATOM 1549 N N . ASP A 1 218 ? 21.924 -10.846 -30.463 1.00 91.88 218 ASP A N 1
ATOM 1550 C CA . ASP A 1 218 ? 23.063 -11.736 -30.194 1.00 91.88 218 ASP A CA 1
ATOM 1551 C C . ASP A 1 218 ? 23.847 -11.378 -28.923 1.00 91.88 218 ASP A C 1
ATOM 1553 O O . ASP A 1 218 ? 24.611 -12.209 -28.421 1.00 91.88 218 ASP A O 1
ATOM 1557 N N . GLY A 1 219 ? 23.524 -10.238 -28.310 1.00 88.56 219 GLY A N 1
ATOM 1558 C CA . GLY A 1 219 ? 23.842 -9.938 -26.919 1.00 88.56 219 GLY A CA 1
ATOM 1559 C C . GLY A 1 219 ? 25.244 -9.373 -26.727 1.00 88.56 219 GLY A C 1
ATOM 1560 O O . GLY A 1 219 ? 25.974 -9.810 -25.830 1.00 88.56 219 GLY A O 1
ATOM 1561 N N . GLY A 1 220 ? 25.617 -8.389 -27.542 1.00 88.44 220 GLY A N 1
ATOM 1562 C CA . GLY A 1 220 ? 26.843 -7.621 -27.409 1.00 88.44 220 GLY A CA 1
ATOM 1563 C C . GLY A 1 220 ? 27.671 -7.642 -28.687 1.00 88.44 220 GLY A C 1
ATOM 1564 O O . GLY A 1 220 ? 27.166 -7.558 -29.786 1.00 88.44 220 GLY A O 1
ATOM 1565 N N . GLN A 1 221 ? 28.993 -7.713 -28.539 1.00 92.88 221 GLN A N 1
ATOM 1566 C CA . GLN A 1 221 ? 29.912 -7.707 -29.683 1.00 92.88 221 GLN A CA 1
ATOM 1567 C C . GLN A 1 221 ? 30.254 -9.147 -30.105 1.00 92.88 221 GLN A C 1
ATOM 1569 O O . GLN A 1 221 ? 31.362 -9.635 -29.837 1.00 92.88 221 GLN A O 1
ATOM 1574 N N . ILE A 1 222 ? 29.299 -9.858 -30.705 1.00 91.81 222 ILE A N 1
ATOM 1575 C CA . ILE A 1 222 ? 29.392 -11.257 -31.142 1.00 91.81 222 ILE A CA 1
ATOM 1576 C C . ILE A 1 222 ? 29.589 -11.386 -32.664 1.00 91.81 222 ILE A C 1
ATOM 1578 O O . ILE A 1 222 ? 28.762 -11.904 -33.401 1.00 91.81 222 ILE A O 1
ATOM 1582 N N . SER A 1 223 ? 30.829 -11.170 -33.109 1.00 91.81 223 SER A N 1
ATOM 1583 C CA . SER A 1 223 ? 31.205 -11.264 -34.536 1.00 91.81 223 SER A CA 1
ATOM 1584 C C . SER A 1 223 ? 30.918 -12.582 -35.281 1.00 91.81 223 SER A C 1
ATOM 1586 O O . SER A 1 223 ? 31.137 -12.654 -36.486 1.00 91.81 223 SER A O 1
ATOM 1588 N N . GLY A 1 224 ? 30.544 -13.667 -34.596 1.00 91.00 224 GLY A N 1
ATOM 1589 C CA . GLY A 1 224 ? 30.298 -14.984 -35.203 1.00 91.00 224 GLY A CA 1
ATOM 1590 C C . GLY A 1 224 ? 28.845 -15.232 -35.620 1.00 91.00 224 GLY A C 1
ATOM 1591 O O . GLY A 1 224 ? 28.562 -16.254 -36.251 1.00 91.00 224 GLY A O 1
ATOM 1592 N N . THR A 1 225 ? 27.939 -14.325 -35.265 1.00 93.31 225 THR A N 1
ATOM 1593 C CA . THR A 1 225 ? 26.503 -14.389 -35.548 1.00 93.31 225 THR A CA 1
ATOM 1594 C C . THR A 1 225 ? 26.099 -13.063 -36.184 1.00 93.31 225 THR A C 1
ATOM 1596 O O . THR A 1 225 ? 26.766 -12.069 -35.965 1.00 93.31 225 THR A O 1
ATOM 1599 N N . GLN A 1 226 ? 25.066 -13.056 -37.028 1.00 94.94 226 GLN A N 1
ATOM 1600 C CA . GLN A 1 226 ? 24.488 -11.794 -37.480 1.00 94.94 226 GLN A CA 1
ATOM 1601 C C . GLN A 1 226 ? 23.470 -11.338 -36.435 1.00 94.94 226 GLN A C 1
ATOM 1603 O O . GLN A 1 226 ? 22.401 -11.952 -36.326 1.00 94.94 226 GLN A O 1
ATOM 1608 N N . GLY A 1 227 ? 23.803 -10.286 -35.701 1.00 95.69 227 GLY A N 1
ATOM 1609 C CA . GLY A 1 227 ? 22.949 -9.598 -34.753 1.00 95.69 227 GLY A CA 1
ATOM 1610 C C . GLY A 1 227 ? 22.115 -8.492 -35.392 1.00 95.69 227 GLY A C 1
ATOM 1611 O O . GLY A 1 227 ? 22.293 -8.068 -36.541 1.00 95.69 227 GLY A O 1
ATOM 1612 N N . THR A 1 228 ? 21.103 -8.050 -34.657 1.00 96.50 228 THR A N 1
ATOM 1613 C CA . THR A 1 228 ? 20.314 -6.856 -34.932 1.00 96.50 228 THR A CA 1
ATOM 1614 C C . THR A 1 228 ? 20.027 -6.166 -33.616 1.00 96.50 228 THR A C 1
ATOM 1616 O O . THR A 1 228 ? 19.480 -6.774 -32.699 1.00 96.50 228 THR A O 1
ATOM 1619 N N . VAL A 1 229 ? 20.351 -4.880 -33.570 1.00 95.50 229 VAL A N 1
ATOM 1620 C CA . VAL A 1 229 ? 20.000 -3.990 -32.474 1.00 95.50 229 VAL A CA 1
ATOM 1621 C C . VAL A 1 229 ? 18.762 -3.204 -32.866 1.00 95.50 229 VAL A C 1
ATOM 1623 O O . VAL A 1 229 ? 18.705 -2.619 -33.950 1.00 95.50 229 VAL A O 1
ATOM 1626 N N . SER A 1 230 ? 17.754 -3.192 -32.008 1.00 94.44 230 SER A N 1
ATOM 1627 C CA . SER A 1 230 ? 16.511 -2.458 -32.228 1.00 94.44 230 SER A CA 1
ATOM 1628 C C . SER A 1 230 ? 15.948 -1.919 -30.928 1.00 94.44 230 SER A C 1
ATOM 1630 O O . SER A 1 230 ? 16.124 -2.535 -29.881 1.00 94.44 230 SER A O 1
ATOM 1632 N N . GLY A 1 231 ? 15.221 -0.818 -31.027 1.00 92.69 231 GLY A N 1
ATOM 1633 C CA . GLY A 1 231 ? 14.609 -0.147 -29.893 1.00 92.69 231 GLY A CA 1
ATOM 1634 C C . GLY A 1 231 ? 14.168 1.250 -30.295 1.00 92.69 231 GLY A C 1
ATOM 1635 O O . GLY A 1 231 ? 13.858 1.482 -31.469 1.00 92.69 231 GLY A O 1
ATOM 1636 N N . ASP A 1 232 ? 14.178 2.162 -29.340 1.00 92.12 232 ASP A N 1
ATOM 1637 C CA . ASP A 1 232 ? 13.797 3.560 -29.504 1.00 92.12 232 ASP A CA 1
ATOM 1638 C C . ASP A 1 232 ? 14.898 4.435 -28.902 1.00 92.12 232 ASP A C 1
ATOM 1640 O O . ASP A 1 232 ? 15.437 4.081 -27.869 1.00 92.12 232 ASP A O 1
ATOM 1644 N N . ASP A 1 233 ? 15.265 5.523 -29.570 1.00 89.69 233 ASP A N 1
ATOM 1645 C CA . ASP A 1 233 ? 16.252 6.510 -29.106 1.00 89.69 233 ASP A CA 1
ATOM 1646 C C . ASP A 1 233 ? 15.555 7.872 -29.143 1.00 89.69 233 ASP A C 1
ATOM 1648 O O . ASP A 1 233 ? 15.130 8.318 -30.214 1.00 89.69 233 ASP A O 1
ATOM 1652 N N . GLU A 1 234 ? 15.312 8.476 -27.980 1.00 89.56 234 GLU A N 1
ATOM 1653 C CA . GLU A 1 234 ? 14.472 9.675 -27.831 1.00 89.56 234 GLU A CA 1
ATOM 1654 C C . GLU A 1 234 ? 13.100 9.537 -28.540 1.00 89.56 234 GLU A C 1
ATOM 1656 O O . GLU A 1 234 ? 12.656 10.418 -29.286 1.00 89.56 234 GLU A O 1
ATOM 1661 N N . SER A 1 235 ? 12.416 8.400 -28.343 1.00 91.31 235 SER A N 1
ATOM 1662 C CA . SER A 1 235 ? 11.166 8.014 -29.029 1.00 91.31 235 SER A CA 1
ATOM 1663 C C . SER A 1 235 ? 11.269 7.841 -30.552 1.00 91.31 235 SER A C 1
ATOM 1665 O O . SER A 1 235 ? 10.249 7.790 -31.254 1.00 91.31 235 SER A O 1
ATOM 1667 N N . VAL A 1 236 ? 12.483 7.758 -31.100 1.00 91.88 236 VAL A N 1
ATOM 1668 C CA . VAL A 1 236 ? 12.718 7.454 -32.512 1.00 91.88 236 VAL A CA 1
ATOM 1669 C C . VAL A 1 236 ? 13.057 5.970 -32.660 1.00 91.88 236 VAL A C 1
ATOM 1671 O O . VAL A 1 236 ? 14.151 5.555 -32.277 1.00 91.88 236 VAL A O 1
ATOM 1674 N N . PRO A 1 237 ? 12.183 5.157 -33.282 1.00 93.44 237 PRO A N 1
ATOM 1675 C CA . PRO A 1 237 ? 12.449 3.736 -33.437 1.00 93.44 237 PRO A CA 1
ATOM 1676 C C . PRO A 1 237 ? 13.603 3.495 -34.412 1.00 93.44 237 PRO A C 1
ATOM 1678 O O . PRO A 1 237 ? 13.643 4.067 -35.511 1.00 93.44 237 PRO A O 1
ATOM 1681 N N . TYR A 1 238 ? 14.500 2.579 -34.060 1.00 92.94 238 TYR A N 1
ATOM 1682 C CA . TYR A 1 238 ? 15.623 2.169 -34.896 1.00 92.94 238 TYR A CA 1
ATOM 1683 C C . TYR A 1 238 ? 15.740 0.643 -35.007 1.00 92.94 238 TYR A C 1
ATOM 1685 O O . TYR A 1 238 ? 15.233 -0.130 -34.196 1.00 92.94 238 TYR A O 1
ATOM 1693 N N . SER A 1 239 ? 16.409 0.195 -36.070 1.00 96.19 239 SER A N 1
ATOM 1694 C CA . SER A 1 239 ? 16.766 -1.208 -36.281 1.00 96.19 239 SER A CA 1
ATOM 1695 C C . SER A 1 239 ? 18.021 -1.275 -37.149 1.00 96.19 239 SER A C 1
ATOM 1697 O O . SER A 1 239 ? 18.026 -0.809 -38.291 1.00 96.19 239 SER A O 1
ATOM 1699 N N . LEU A 1 240 ? 19.100 -1.801 -36.579 1.00 96.00 240 LEU A N 1
ATOM 1700 C CA . LEU A 1 240 ? 20.442 -1.820 -37.143 1.00 96.00 240 LEU A CA 1
ATOM 1701 C C . LEU A 1 240 ? 20.963 -3.253 -37.107 1.00 96.00 240 LEU A C 1
ATOM 1703 O O . LEU A 1 240 ? 21.183 -3.819 -36.044 1.00 96.00 240 LEU A O 1
ATOM 1707 N N . THR A 1 241 ? 21.121 -3.846 -38.284 1.00 97.06 241 THR A N 1
ATOM 1708 C CA . THR A 1 241 ? 21.619 -5.214 -38.448 1.00 97.06 241 THR A CA 1
ATOM 1709 C C . THR A 1 241 ? 23.096 -5.190 -38.803 1.00 97.06 241 THR A C 1
ATOM 1711 O O . THR A 1 241 ? 23.523 -4.368 -39.624 1.00 97.06 241 THR A O 1
ATOM 1714 N N . ASP A 1 242 ? 23.853 -6.136 -38.256 1.00 97.06 242 ASP A N 1
ATOM 1715 C CA . ASP A 1 242 ? 25.265 -6.300 -38.577 1.00 97.06 242 ASP A CA 1
ATOM 1716 C C . ASP A 1 242 ? 25.482 -6.531 -40.065 1.00 97.06 242 ASP A C 1
ATOM 1718 O O . ASP A 1 242 ? 24.728 -7.239 -40.755 1.00 97.06 242 ASP A O 1
ATOM 1722 N N . PHE A 1 243 ? 26.546 -5.924 -40.583 1.00 96.88 243 PHE A N 1
ATOM 1723 C CA . PHE A 1 243 ? 26.845 -6.004 -42.001 1.00 96.88 243 PHE A CA 1
ATOM 1724 C C . PHE A 1 243 ? 28.339 -5.993 -42.297 1.00 96.88 243 PHE A C 1
ATOM 1726 O O . PHE A 1 243 ? 29.162 -5.376 -41.622 1.00 96.88 243 PHE A O 1
ATOM 1733 N N . CYS A 1 244 ? 28.688 -6.665 -43.389 1.00 96.69 244 CYS A N 1
ATOM 1734 C CA . CYS A 1 244 ? 30.044 -6.669 -43.909 1.00 96.69 244 CYS A CA 1
ATOM 1735 C C . CYS A 1 244 ? 30.301 -5.387 -44.701 1.00 96.69 244 CYS A C 1
ATOM 1737 O O . CYS A 1 244 ? 29.704 -5.180 -45.761 1.00 96.69 244 CYS A O 1
ATOM 1739 N N . VAL A 1 245 ? 31.217 -4.551 -44.214 1.00 95.94 245 VAL A N 1
ATOM 1740 C CA . VAL A 1 245 ? 31.709 -3.372 -44.944 1.00 95.94 245 VAL A CA 1
ATOM 1741 C C . VAL A 1 245 ? 32.506 -3.816 -46.170 1.00 95.94 245 VAL A C 1
ATOM 1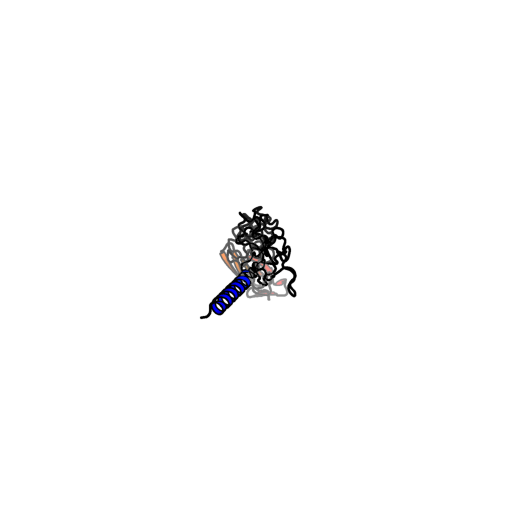743 O O . VAL A 1 245 ? 32.376 -3.252 -47.257 1.00 95.94 245 VAL A O 1
ATOM 1746 N N . ASP A 1 246 ? 33.325 -4.852 -45.994 1.00 94.44 246 ASP A N 1
ATOM 1747 C CA . ASP A 1 246 ? 34.087 -5.508 -47.050 1.00 94.44 246 ASP A CA 1
ATOM 1748 C C . ASP A 1 246 ? 34.268 -7.008 -46.745 1.00 94.44 246 ASP A C 1
ATOM 1750 O O . ASP A 1 246 ? 33.622 -7.562 -45.859 1.00 94.44 246 ASP A O 1
ATOM 1754 N N . ALA A 1 247 ? 35.130 -7.693 -47.502 1.00 92.19 247 ALA A N 1
ATOM 1755 C CA . ALA A 1 247 ? 35.332 -9.136 -47.376 1.00 92.19 247 ALA A CA 1
ATOM 1756 C C . ALA A 1 247 ? 35.926 -9.590 -46.029 1.00 92.19 247 ALA A C 1
ATOM 1758 O O . ALA A 1 247 ? 35.935 -10.790 -45.769 1.00 92.19 247 ALA A O 1
ATOM 1759 N N . VAL A 1 248 ? 36.461 -8.687 -45.201 1.00 93.00 248 VAL A N 1
ATOM 1760 C CA . VAL A 1 248 ? 37.136 -9.015 -43.931 1.00 93.00 248 VAL A CA 1
ATOM 1761 C C . VAL A 1 248 ? 36.732 -8.115 -42.759 1.00 93.00 248 VAL A C 1
ATOM 1763 O O . VAL A 1 248 ? 37.122 -8.404 -41.628 1.00 93.00 248 VAL A O 1
ATOM 1766 N N . THR A 1 249 ? 35.977 -7.047 -43.009 1.00 94.12 249 THR A N 1
ATOM 1767 C CA . THR A 1 249 ? 35.554 -6.067 -42.003 1.00 94.12 249 THR A CA 1
ATOM 1768 C C . THR A 1 249 ? 34.051 -6.161 -41.765 1.00 94.12 249 THR A C 1
ATOM 1770 O O . THR A 1 249 ? 33.256 -5.930 -42.680 1.00 94.12 249 THR A O 1
ATOM 1773 N N . LEU A 1 250 ? 33.681 -6.459 -40.523 1.00 95.06 250 LEU A N 1
ATOM 1774 C CA . LEU A 1 250 ? 32.316 -6.484 -40.006 1.00 95.06 250 LEU A CA 1
ATOM 1775 C C . LEU A 1 250 ? 32.049 -5.187 -39.234 1.00 95.06 250 LEU A C 1
ATOM 1777 O O . LEU A 1 250 ? 32.866 -4.815 -38.391 1.00 95.06 250 LEU A O 1
ATOM 1781 N N . THR A 1 251 ? 30.943 -4.502 -39.518 1.00 96.56 251 THR A N 1
ATOM 1782 C CA . THR A 1 251 ? 30.379 -3.517 -38.588 1.00 96.56 251 THR A CA 1
ATOM 1783 C C . THR A 1 251 ? 29.389 -4.246 -37.700 1.00 96.56 251 THR A C 1
ATOM 1785 O O . THR A 1 251 ? 28.386 -4.760 -38.191 1.00 96.56 251 THR A O 1
ATOM 1788 N N . GLU A 1 252 ? 29.728 -4.271 -36.420 1.00 95.38 252 GLU A N 1
ATOM 1789 C CA . GLU A 1 252 ? 28.965 -4.870 -35.339 1.00 95.38 252 GLU A CA 1
ATOM 1790 C C . GLU A 1 252 ? 28.162 -3.777 -34.639 1.00 95.38 252 GLU A C 1
ATOM 1792 O O . GLU A 1 252 ? 28.762 -2.811 -34.151 1.00 95.38 252 GLU A O 1
ATOM 1797 N N . TYR A 1 253 ? 26.845 -3.919 -34.584 1.00 95.88 253 TYR A N 1
ATOM 1798 C CA . TYR A 1 253 ? 25.965 -3.108 -33.757 1.00 95.88 253 TYR A CA 1
ATOM 1799 C C . TYR A 1 253 ? 25.702 -3.826 -32.441 1.00 95.88 253 TYR A C 1
ATOM 1801 O O . TYR A 1 253 ? 25.475 -5.024 -32.427 1.00 95.88 253 TYR A O 1
ATOM 1809 N N . TYR A 1 254 ? 25.714 -3.088 -31.335 1.00 93.62 254 TYR A N 1
ATOM 1810 C CA . TYR A 1 254 ? 25.408 -3.649 -30.020 1.00 93.62 254 TYR A CA 1
ATOM 1811 C C . TYR A 1 254 ? 24.758 -2.605 -29.110 1.00 93.62 254 TYR A C 1
ATOM 1813 O O . TYR A 1 254 ? 24.948 -1.397 -29.301 1.00 93.62 254 TYR A O 1
ATOM 1821 N N . CYS A 1 255 ? 24.029 -3.059 -28.088 1.00 91.12 255 CYS A N 1
ATOM 1822 C CA . CYS A 1 255 ? 23.479 -2.161 -27.072 1.00 91.12 255 CYS A CA 1
ATOM 1823 C C . CYS A 1 255 ? 24.567 -1.619 -26.145 1.00 91.12 255 CYS A C 1
ATOM 1825 O O . CYS A 1 255 ? 25.283 -2.376 -25.483 1.00 91.12 255 CYS A O 1
ATOM 1827 N N . GLY A 1 256 ? 24.694 -0.294 -26.094 1.00 83.75 256 GLY A N 1
ATOM 1828 C CA . GLY A 1 256 ? 25.515 0.399 -25.114 1.00 83.75 256 GLY A CA 1
ATOM 1829 C C . GLY A 1 256 ? 24.665 0.944 -23.977 1.00 83.75 256 GLY A C 1
ATOM 1830 O O . GLY A 1 256 ? 23.541 1.364 -24.197 1.00 83.75 256 GLY A O 1
ATOM 1831 N N . ILE A 1 257 ? 25.235 0.989 -22.773 1.00 72.75 257 ILE A N 1
ATOM 1832 C CA . ILE A 1 257 ? 24.739 1.886 -21.727 1.00 72.75 257 ILE A CA 1
ATOM 1833 C C . ILE A 1 257 ? 25.639 3.113 -21.776 1.00 72.75 257 ILE A C 1
ATOM 1835 O O . ILE A 1 257 ? 26.798 3.068 -21.340 1.00 72.75 257 ILE A O 1
ATOM 1839 N N . VAL A 1 258 ? 25.134 4.192 -22.365 1.00 68.69 258 VAL A N 1
ATOM 1840 C CA . VAL A 1 258 ? 25.699 5.524 -22.161 1.00 68.69 258 VAL A CA 1
ATOM 1841 C C . VAL A 1 258 ? 24.996 6.091 -20.926 1.00 68.69 258 VAL A C 1
ATOM 1843 O O . VAL A 1 258 ? 23.917 5.647 -20.560 1.00 68.69 258 VAL A O 1
ATOM 1846 N N . ILE A 1 259 ? 25.663 6.959 -20.169 1.00 63.72 259 ILE A N 1
ATOM 1847 C CA . ILE A 1 259 ? 25.144 7.479 -18.895 1.00 63.72 259 ILE A CA 1
ATOM 1848 C C . ILE A 1 259 ? 23.704 7.986 -19.109 1.00 63.72 259 ILE A C 1
ATOM 1850 O O . ILE A 1 259 ? 23.557 9.022 -19.749 1.00 63.72 259 ILE A O 1
ATOM 1854 N N . GLN A 1 260 ? 22.701 7.283 -18.563 1.00 65.38 260 GLN A N 1
ATOM 1855 C CA . GLN A 1 260 ? 21.274 7.649 -18.651 1.00 65.38 260 GLN A CA 1
ATOM 1856 C C . GLN A 1 260 ? 20.705 7.645 -20.094 1.00 65.38 260 GLN A C 1
ATOM 1858 O O . GLN A 1 260 ? 19.824 8.439 -20.414 1.00 65.38 260 GLN A O 1
ATOM 1863 N N . ASP A 1 261 ? 21.234 6.791 -20.980 1.00 77.94 261 ASP A N 1
ATOM 1864 C CA . ASP A 1 261 ? 20.824 6.735 -22.392 1.00 77.94 261 ASP A CA 1
ATOM 1865 C C . ASP A 1 261 ? 21.098 5.343 -23.011 1.00 77.94 261 ASP A C 1
ATOM 1867 O O . ASP A 1 261 ? 22.221 4.814 -22.915 1.00 77.94 261 ASP A O 1
ATOM 1871 N N . TYR A 1 262 ? 20.079 4.748 -23.639 1.00 80.56 262 TYR A N 1
ATOM 1872 C CA . TYR A 1 262 ? 20.121 3.433 -24.287 1.00 80.56 262 TYR A CA 1
ATOM 1873 C C . TYR A 1 262 ? 20.377 3.538 -25.802 1.00 80.56 262 TYR A C 1
ATOM 1875 O O . TYR A 1 262 ? 19.668 2.981 -26.641 1.00 80.56 262 TYR A O 1
ATOM 1883 N N . ALA A 1 263 ? 21.491 4.166 -26.173 1.00 82.25 263 ALA A N 1
ATOM 1884 C CA . ALA A 1 263 ? 21.865 4.332 -27.573 1.00 82.25 263 ALA A CA 1
ATOM 1885 C C . ALA A 1 263 ? 22.470 3.065 -28.237 1.00 82.25 263 ALA A C 1
ATOM 1887 O O . ALA A 1 263 ? 23.327 2.376 -27.655 1.00 82.25 263 ALA A O 1
ATOM 1888 N N . PRO A 1 264 ? 22.160 2.803 -29.526 1.00 89.25 264 PRO A N 1
ATOM 1889 C CA . PRO A 1 264 ? 22.850 1.783 -30.304 1.00 89.25 264 PRO A CA 1
ATOM 1890 C C . PRO A 1 264 ? 24.292 2.211 -30.605 1.00 89.25 264 PRO A C 1
ATOM 1892 O O . PRO A 1 264 ? 24.556 3.244 -31.229 1.00 89.25 264 PRO A O 1
ATOM 1895 N N . LEU A 1 265 ? 25.257 1.377 -30.224 1.00 92.19 265 LEU A N 1
ATOM 1896 C CA . LEU A 1 265 ? 26.670 1.584 -30.529 1.00 92.19 265 LEU A CA 1
ATOM 1897 C C . LEU A 1 265 ? 27.105 0.709 -31.702 1.00 92.19 265 LEU A C 1
ATOM 1899 O O . LEU A 1 265 ? 26.430 -0.242 -32.087 1.00 92.19 265 LEU A O 1
ATOM 1903 N N . ASN A 1 266 ? 28.255 1.040 -32.288 1.00 93.94 266 ASN A N 1
ATOM 1904 C CA . ASN A 1 266 ? 28.877 0.188 -33.289 1.00 93.94 266 ASN A CA 1
ATOM 1905 C C . ASN A 1 266 ? 30.394 0.129 -33.143 1.00 93.94 266 ASN A C 1
ATOM 1907 O O . ASN A 1 266 ? 31.039 1.060 -32.654 1.00 93.94 266 ASN A O 1
ATOM 1911 N N . THR A 1 267 ? 30.966 -0.977 -33.602 1.00 94.69 267 THR A N 1
ATOM 1912 C CA . THR A 1 267 ? 32.409 -1.164 -33.712 1.00 94.69 267 THR A CA 1
ATOM 1913 C C . THR A 1 267 ? 32.755 -1.925 -34.985 1.00 94.69 267 THR A C 1
ATOM 1915 O O . THR A 1 267 ? 31.943 -2.666 -35.530 1.00 94.69 267 THR A O 1
ATOM 1918 N N . ASN A 1 268 ? 33.980 -1.745 -35.475 1.00 95.38 268 ASN A N 1
ATOM 1919 C CA . ASN A 1 268 ? 34.466 -2.484 -36.634 1.00 95.38 268 ASN A CA 1
ATOM 1920 C C . ASN A 1 268 ? 35.358 -3.637 -36.179 1.00 95.38 268 ASN A C 1
ATOM 1922 O O . ASN A 1 268 ? 36.407 -3.420 -35.565 1.00 95.38 268 ASN A O 1
ATOM 1926 N N . ILE A 1 269 ? 34.970 -4.857 -36.539 1.00 92.50 269 ILE A N 1
ATOM 1927 C CA . ILE A 1 269 ? 35.679 -6.090 -36.213 1.00 92.50 269 ILE A CA 1
ATOM 1928 C C . ILE A 1 269 ? 36.387 -6.608 -37.465 1.00 92.50 269 ILE A C 1
ATOM 1930 O O . ILE A 1 269 ? 35.806 -6.734 -38.542 1.00 92.50 269 ILE A O 1
ATOM 1934 N N . ASN A 1 270 ? 37.677 -6.919 -37.326 1.00 92.50 270 ASN A N 1
ATOM 1935 C CA . ASN A 1 270 ? 38.459 -7.548 -38.386 1.00 92.50 270 ASN A CA 1
ATOM 1936 C C . ASN A 1 270 ? 38.391 -9.073 -38.243 1.00 92.50 270 ASN A C 1
ATOM 1938 O O . ASN A 1 270 ? 39.003 -9.637 -37.331 1.00 92.50 270 ASN A O 1
ATOM 1942 N N . CYS A 1 271 ? 37.706 -9.738 -39.173 1.00 88.38 271 CYS A N 1
ATOM 1943 C CA . CYS A 1 271 ? 37.489 -11.182 -39.125 1.00 88.38 271 CYS A CA 1
ATOM 1944 C C . CYS A 1 271 ? 38.803 -11.979 -39.159 1.00 88.38 271 CYS A C 1
ATOM 1946 O O . CYS A 1 271 ? 38.905 -13.007 -38.503 1.00 88.38 271 CYS A O 1
ATOM 1948 N N . VAL A 1 272 ? 39.858 -11.472 -39.814 1.00 83.19 272 VAL A N 1
ATOM 1949 C CA . VAL A 1 272 ? 41.152 -12.174 -39.964 1.00 83.19 272 VAL A CA 1
ATOM 1950 C C . VAL A 1 272 ? 41.861 -12.404 -38.621 1.00 83.19 272 VAL A C 1
ATOM 1952 O O . VAL A 1 272 ? 42.695 -13.302 -38.502 1.00 83.19 272 VAL A O 1
ATOM 1955 N N . ALA A 1 273 ? 41.544 -11.606 -37.597 1.00 71.00 273 ALA A N 1
ATOM 1956 C CA . ALA A 1 273 ? 42.099 -11.762 -36.254 1.00 71.00 273 ALA A CA 1
ATOM 1957 C C . ALA A 1 273 ? 41.381 -12.840 -35.412 1.00 71.00 273 ALA A C 1
ATOM 1959 O O . ALA A 1 273 ? 41.928 -13.259 -34.393 1.00 71.00 273 ALA A O 1
ATOM 1960 N N . ASN A 1 274 ? 40.201 -13.313 -35.838 1.00 60.62 274 ASN A N 1
ATOM 1961 C CA . ASN A 1 274 ? 39.247 -14.084 -35.029 1.00 60.62 274 ASN A CA 1
ATOM 1962 C C . ASN A 1 274 ? 39.017 -15.521 -35.551 1.00 60.62 274 ASN A C 1
ATOM 1964 O O . ASN A 1 274 ? 37.901 -16.021 -35.525 1.00 60.62 274 ASN A O 1
ATOM 1968 N N . VAL A 1 275 ? 40.079 -16.202 -36.016 1.00 63.62 275 VAL A N 1
ATOM 1969 C CA . VAL A 1 275 ? 40.120 -17.576 -36.599 1.00 63.62 275 VAL A CA 1
ATOM 1970 C C . VAL A 1 275 ? 39.314 -17.826 -37.884 1.00 63.62 275 VAL A C 1
ATOM 1972 O O . VAL A 1 275 ? 39.621 -18.772 -38.612 1.00 63.62 275 VAL A O 1
ATOM 1975 N N . THR A 1 276 ? 38.365 -16.962 -38.206 1.00 63.44 276 THR A N 1
ATOM 1976 C CA . THR A 1 276 ? 37.623 -16.893 -39.466 1.00 63.44 276 THR A CA 1
ATOM 1977 C C . THR A 1 276 ? 38.371 -15.995 -40.459 1.00 63.44 276 THR A C 1
ATOM 1979 O O . THR A 1 276 ? 39.276 -15.254 -40.081 1.00 63.44 276 THR A O 1
ATOM 1982 N N . THR A 1 277 ? 38.130 -16.116 -41.767 1.00 83.19 277 THR A N 1
ATOM 1983 C CA . THR A 1 277 ? 38.924 -15.343 -42.763 1.00 83.19 277 THR A CA 1
ATOM 1984 C C . THR A 1 277 ? 38.085 -14.417 -43.615 1.00 83.19 277 THR A C 1
ATOM 1986 O O . THR A 1 277 ? 38.653 -13.644 -44.389 1.00 83.19 277 THR A O 1
ATOM 1989 N N . GLN A 1 278 ? 36.759 -14.495 -43.498 1.00 90.94 278 GLN A N 1
ATOM 1990 C CA . GLN A 1 278 ? 35.845 -13.746 -44.343 1.00 90.94 278 GLN A CA 1
ATOM 1991 C C . GLN A 1 278 ? 34.665 -13.223 -43.530 1.00 90.94 278 GLN A C 1
ATOM 1993 O O . GLN A 1 278 ? 34.175 -13.896 -42.630 1.00 90.94 278 GLN A O 1
ATOM 1998 N N . CYS A 1 279 ? 34.198 -12.032 -43.882 1.00 93.19 279 CYS A N 1
ATOM 1999 C CA . CYS A 1 279 ? 32.888 -11.554 -43.478 1.00 93.19 279 CYS A CA 1
ATOM 2000 C C . CYS A 1 279 ? 31.869 -11.987 -44.535 1.00 93.19 279 CYS A C 1
ATOM 2002 O O . CYS A 1 279 ? 32.022 -11.675 -45.721 1.00 93.19 279 CYS A O 1
ATOM 2004 N N . VAL A 1 280 ? 30.830 -12.708 -44.120 1.00 93.62 280 VAL A N 1
ATOM 2005 C CA . VAL A 1 280 ? 29.739 -13.159 -44.987 1.00 93.62 280 VAL A CA 1
ATOM 2006 C C . VAL A 1 280 ? 28.413 -12.930 -44.271 1.00 93.62 280 VAL A C 1
ATOM 2008 O O . VAL A 1 280 ? 28.220 -13.412 -43.165 1.00 93.62 280 VAL A O 1
ATOM 2011 N N . ASN A 1 281 ? 27.480 -12.230 -44.925 1.00 92.75 281 ASN A N 1
ATOM 2012 C CA . ASN A 1 281 ? 26.130 -11.962 -44.408 1.00 92.75 281 ASN A CA 1
ATOM 2013 C C . ASN A 1 281 ? 26.103 -11.362 -42.987 1.00 92.75 281 ASN A C 1
ATOM 2015 O O . ASN A 1 281 ? 25.292 -11.780 -42.174 1.00 92.75 281 ASN A O 1
ATOM 2019 N N . GLY A 1 282 ? 26.988 -10.405 -42.691 1.00 92.12 282 GLY A N 1
ATOM 2020 C CA . GLY A 1 282 ? 27.006 -9.750 -41.379 1.00 92.12 282 GLY A CA 1
ATOM 2021 C C . GLY A 1 282 ? 27.556 -10.621 -40.251 1.00 92.12 282 GLY A C 1
ATOM 2022 O O . GLY A 1 282 ? 27.221 -10.379 -39.109 1.00 92.12 282 GLY A O 1
ATOM 2023 N N . ALA A 1 283 ? 28.378 -11.628 -40.562 1.00 93.31 283 ALA A N 1
ATOM 2024 C CA . ALA A 1 283 ? 29.095 -12.428 -39.572 1.00 93.31 283 ALA A CA 1
ATOM 2025 C C . ALA A 1 283 ? 30.486 -12.827 -40.092 1.00 93.31 283 ALA A C 1
ATOM 2027 O O . ALA A 1 283 ? 30.696 -13.013 -41.296 1.00 93.31 283 ALA A O 1
ATOM 2028 N N . CYS A 1 284 ? 31.445 -12.993 -39.189 1.00 91.88 284 CYS A N 1
ATOM 2029 C CA . CYS A 1 284 ? 32.767 -13.535 -39.473 1.00 91.88 284 CYS A CA 1
ATOM 2030 C C . CYS A 1 284 ? 32.729 -15.075 -39.490 1.00 91.88 284 CYS A C 1
ATOM 2032 O O . CYS A 1 284 ? 32.411 -15.702 -38.478 1.00 91.88 284 CYS A O 1
ATOM 2034 N N . VAL A 1 285 ? 33.104 -15.686 -40.626 1.00 90.12 285 VAL A N 1
ATOM 2035 C CA . VAL A 1 285 ? 33.044 -17.145 -40.896 1.00 90.12 285 VAL A CA 1
ATOM 2036 C C . VAL A 1 285 ? 34.321 -17.758 -41.487 1.00 90.12 285 VAL A C 1
ATOM 2038 O O . VAL A 1 285 ? 35.166 -17.051 -42.101 1.00 90.12 285 VAL A O 1
#

Secondary structure (DSSP, 8-state):
--HHHHHHHHHHHHHHHHHHHH---PPPPGGGSSS-SSSSS--STT-TTT---SS-SSTT-S-S--TTSGGGSSS--TTS-SS--S--TTT--TT-SSTT-S----SSTTSSS--TTT-S---TTT-SS-SSTT-S----SSTTSSS--TT-SS---GGGSTT-SSTT-S----SSSSSS--SSSSS--BSSSSSB-SS-SSTT-S---S--EEEESS-SS-TTS--EEEEEETTEEEEEE-EESSSSEEEEEEE--BTTB-PEEEEEEEGGGTT---EETTEE-